Protein AF-A0A139Y9B7-F1 (afdb_monomer)

Nearest PDB structures (foldseek):
  3apq-assembly2_B  TM=4.676E-01  e=9.787E-11  Mus musculus
  7ool-assembly2_B  TM=8.962E-01  e=1.527E-04  Candidatus Photodesmus anomalopis
  1x5c-assembly1_A  TM=8.806E-01  e=1.828E-04  Homo sapiens
  7qpd-assembly1_E  TM=8.629E-01  e=1.488E-03  Homo sapiens
  6yxy-assembly1_BK  TM=4.785E-01  e=7.699E-04  Trypanosoma brucei brucei

pLDDT: mean 83.22, std 19.14, range [32.72, 98.0]

Secondary structure (DSSP, 8-state):
------------------HHHHHHHTTSS-------------PPPPHHHHHT--TT--HHHHHHHHHHHHHHT-GGGS-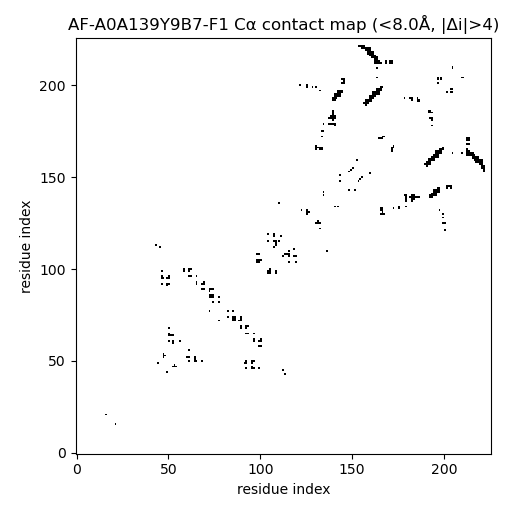TTTHHHHHHHHHHHHHHHHHHHSHHHHHHHHHHGGGHHHHHHHHHHHHHTT---TTTT-TTEEEE-TTTHIIIIIT-SSEEEEEEE-TT-HHHHHHHHHHHHHHHHHTTSSSEEEEEEETTT-THHHHTT--STT-EEEEPPP-S--

Radius of gyration: 30.66 Å; Cα contacts (8 Å, |Δi|>4): 248; chains: 1; bounding box: 70×87×67 Å

Structure (mmCIF, N/CA/C/O backbone):
data_AF-A0A139Y9B7-F1
#
_entry.id   AF-A0A139Y9B7-F1
#
loop_
_atom_site.group_PDB
_atom_site.id
_atom_site.type_symbol
_atom_site.label_atom_id
_atom_site.label_alt_id
_atom_site.label_comp_id
_atom_site.label_asym_id
_atom_site.label_entity_id
_atom_site.label_seq_id
_atom_site.pdbx_PDB_ins_code
_atom_site.Cartn_x
_atom_site.Cartn_y
_atom_site.Cartn_z
_atom_site.occupancy
_atom_site.B_iso_or_equiv
_atom_site.auth_seq_id
_atom_site.auth_comp_id
_atom_site.auth_asym_id
_atom_site.auth_atom_id
_atom_site.pdbx_PDB_model_num
ATOM 1 N N . MET A 1 1 ? -47.570 -66.904 -33.314 1.00 37.59 1 MET A N 1
ATOM 2 C CA . MET A 1 1 ? -47.360 -68.063 -32.413 1.00 37.59 1 MET A CA 1
ATOM 3 C C . MET A 1 1 ? -47.301 -67.528 -30.987 1.00 37.59 1 MET A C 1
ATOM 5 O O . MET A 1 1 ? -46.381 -66.792 -30.684 1.00 37.59 1 MET A O 1
ATOM 9 N N . MET A 1 2 ? -48.406 -67.510 -30.238 1.00 34.66 2 MET A N 1
ATOM 10 C CA . MET A 1 2 ? -48.929 -68.587 -29.370 1.00 34.66 2 MET A CA 1
ATOM 11 C C . MET A 1 2 ? -47.969 -69.049 -28.253 1.00 34.66 2 MET A C 1
ATOM 13 O O . MET A 1 2 ? -47.072 -69.844 -28.492 1.00 34.66 2 MET A O 1
ATOM 17 N N . MET A 1 3 ? -48.250 -68.512 -27.056 1.00 40.91 3 MET A N 1
ATOM 18 C CA . MET A 1 3 ? -48.243 -69.070 -25.689 1.00 40.91 3 MET A CA 1
ATOM 19 C C . MET A 1 3 ? -47.218 -70.130 -25.248 1.00 40.91 3 MET A C 1
ATOM 21 O O . MET A 1 3 ? -47.171 -71.226 -25.796 1.00 40.91 3 MET A O 1
ATOM 25 N N . LYS A 1 4 ? -46.617 -69.882 -24.069 1.00 38.78 4 LYS A N 1
ATOM 26 C CA . LYS A 1 4 ? -46.788 -70.696 -22.840 1.00 38.78 4 LYS A CA 1
ATOM 27 C C . LYS A 1 4 ? -46.152 -69.997 -21.628 1.00 38.78 4 LYS A C 1
ATOM 29 O O . LYS A 1 4 ? -45.013 -69.553 -21.701 1.00 38.78 4 LYS A O 1
ATOM 34 N N . GLY A 1 5 ? -46.899 -69.905 -20.529 1.00 41.81 5 GLY A N 1
ATOM 35 C CA . GLY A 1 5 ? -46.373 -69.565 -19.204 1.00 41.81 5 GLY A CA 1
ATOM 36 C C . GLY A 1 5 ? -46.117 -70.816 -18.365 1.00 41.81 5 GLY A C 1
ATOM 37 O O . GLY A 1 5 ? -46.634 -71.870 -18.715 1.00 41.81 5 GLY A O 1
ATOM 38 N N . THR A 1 6 ? -45.390 -70.669 -17.251 1.00 41.19 6 THR A N 1
ATOM 39 C CA . THR A 1 6 ? -45.486 -71.521 -16.047 1.00 41.19 6 THR A CA 1
ATOM 40 C C . THR A 1 6 ? -44.743 -70.898 -14.853 1.00 41.19 6 THR A C 1
ATOM 42 O O . THR A 1 6 ? -43.539 -70.684 -14.920 1.00 41.19 6 THR A O 1
ATOM 45 N N . ASN A 1 7 ? -45.503 -70.693 -13.771 1.00 36.41 7 ASN A N 1
ATOM 46 C CA . ASN A 1 7 ? -45.228 -70.968 -12.350 1.00 36.41 7 ASN A CA 1
ATOM 47 C C . ASN A 1 7 ? -44.018 -70.358 -11.606 1.00 36.41 7 ASN A C 1
ATOM 49 O O . ASN A 1 7 ? -42.874 -70.778 -11.755 1.00 36.41 7 ASN A O 1
ATOM 53 N N . LEU A 1 8 ? -44.361 -69.485 -10.646 1.00 41.06 8 LEU A N 1
ATOM 54 C CA . LEU A 1 8 ? -43.625 -69.228 -9.400 1.00 41.06 8 LEU A CA 1
ATOM 55 C C . LEU A 1 8 ? -43.482 -70.503 -8.546 1.00 41.06 8 LEU A C 1
ATOM 57 O O . LEU A 1 8 ? -44.422 -71.298 -8.478 1.00 41.06 8 LEU A O 1
ATOM 61 N N . PRO A 1 9 ? -42.443 -70.556 -7.697 1.00 45.12 9 PRO A N 1
ATOM 62 C CA . PRO A 1 9 ? -42.589 -71.065 -6.343 1.00 45.12 9 PRO A CA 1
ATOM 63 C C . PRO A 1 9 ? -42.406 -69.950 -5.303 1.00 45.12 9 PRO A C 1
ATOM 65 O O . PRO A 1 9 ? -41.427 -69.207 -5.283 1.00 45.12 9 PRO A O 1
ATOM 68 N N . ILE A 1 10 ? -43.389 -69.870 -4.413 1.00 46.06 10 ILE A N 1
ATOM 69 C CA . ILE A 1 10 ? -43.388 -69.086 -3.180 1.00 46.06 10 ILE A CA 1
ATOM 70 C C . ILE A 1 10 ? -42.463 -69.796 -2.185 1.00 46.06 10 ILE A C 1
ATOM 72 O O . ILE A 1 10 ? -42.792 -70.888 -1.726 1.00 46.06 10 ILE A O 1
ATOM 76 N N . PHE A 1 11 ? -41.347 -69.173 -1.806 1.00 39.59 11 PHE A N 1
ATOM 77 C CA . PHE A 1 11 ? -40.588 -69.569 -0.618 1.00 39.59 11 PHE A CA 1
ATOM 78 C C . PHE A 1 11 ? -40.878 -68.585 0.516 1.00 39.59 11 PHE A C 1
ATOM 80 O O . PHE A 1 11 ? -40.355 -67.474 0.572 1.00 39.59 11 PHE A O 1
ATOM 87 N N . ARG A 1 12 ? -41.747 -69.015 1.436 1.00 48.22 12 ARG A N 1
ATOM 88 C CA . ARG A 1 12 ? -41.866 -68.447 2.780 1.00 48.22 12 ARG A CA 1
ATOM 89 C C . ARG A 1 12 ? -40.615 -68.837 3.565 1.00 48.22 12 ARG A C 1
ATOM 91 O O . ARG A 1 12 ? -40.502 -69.973 4.011 1.00 48.22 12 ARG A O 1
ATOM 98 N N . GLY A 1 13 ? -39.699 -67.894 3.744 1.00 42.69 13 GLY A N 1
ATOM 99 C CA . GLY A 1 13 ? -38.595 -68.001 4.690 1.00 42.69 13 GLY A CA 1
ATOM 100 C C . GLY A 1 13 ? -38.597 -66.775 5.589 1.00 42.69 13 GLY A C 1
ATOM 101 O O . GLY A 1 13 ? -38.307 -65.677 5.126 1.00 42.69 13 GLY A O 1
ATOM 102 N N . HIS A 1 14 ? -38.947 -66.953 6.863 1.00 57.06 14 HIS A N 1
ATOM 103 C CA . HIS A 1 14 ? -38.675 -65.958 7.897 1.00 57.06 14 HIS A CA 1
ATOM 104 C C . HIS A 1 14 ? -37.154 -65.829 8.036 1.00 57.06 14 HIS A C 1
ATOM 106 O O . HIS A 1 14 ? -36.519 -66.610 8.741 1.00 57.06 14 HIS A O 1
ATOM 112 N N . PHE A 1 15 ? -36.563 -64.864 7.334 1.00 46.31 15 PHE A N 1
ATOM 113 C CA . PHE A 1 15 ? -35.184 -64.457 7.566 1.00 46.31 15 PHE A CA 1
ATOM 114 C C . PHE A 1 15 ? -35.155 -63.587 8.822 1.00 46.31 15 PHE A C 1
ATOM 116 O O . PHE A 1 15 ? -35.415 -62.386 8.785 1.00 46.31 15 PHE A O 1
ATOM 123 N N . LEU A 1 16 ? -34.856 -64.225 9.952 1.00 54.53 16 LEU A N 1
ATOM 124 C CA . LEU A 1 16 ? -34.301 -63.552 11.119 1.00 54.53 16 LEU A CA 1
ATOM 125 C C . LEU A 1 16 ? -32.9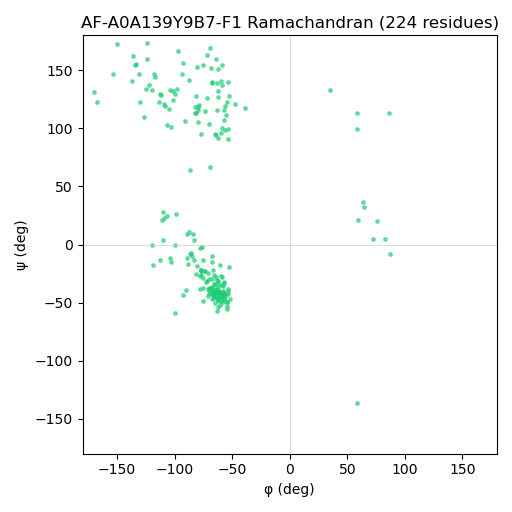91 -62.900 10.673 1.00 54.53 16 LEU A C 1
ATOM 127 O O . LEU A 1 16 ? -31.979 -63.579 10.503 1.00 54.53 16 LEU A O 1
ATOM 131 N N . VAL A 1 17 ? -33.038 -61.593 10.416 1.00 55.09 17 VAL A N 1
ATOM 132 C CA . VAL A 1 17 ? -31.849 -60.798 10.117 1.00 55.09 17 VAL A CA 1
ATOM 133 C C . VAL A 1 17 ? -30.964 -60.851 11.365 1.00 55.09 17 VAL A C 1
ATOM 135 O O . VAL A 1 17 ? -31.396 -60.420 12.437 1.00 55.09 17 VAL A O 1
ATOM 138 N N . PRO A 1 18 ? -29.764 -61.436 11.282 1.00 52.88 18 PRO A N 1
ATOM 139 C CA . PRO A 1 18 ? -28.949 -61.665 12.459 1.00 52.88 18 PRO A CA 1
ATOM 140 C C . PRO A 1 18 ? -28.465 -60.323 13.032 1.00 52.88 18 PRO A C 1
ATOM 142 O O . PRO A 1 18 ? -28.103 -59.411 12.292 1.00 52.88 18 PRO A O 1
ATOM 145 N N . LEU A 1 19 ? -28.472 -60.204 14.365 1.00 53.53 19 LEU A N 1
ATOM 146 C CA . LEU A 1 19 ? -28.277 -58.962 15.140 1.00 53.53 19 LEU A CA 1
ATOM 147 C C . LEU A 1 19 ? -27.004 -58.158 14.801 1.00 53.53 19 LEU A C 1
ATOM 149 O O . LEU A 1 19 ? -26.960 -56.962 15.066 1.00 53.53 19 LEU A O 1
ATOM 153 N N . TRP A 1 20 ? -26.000 -58.763 14.165 1.00 50.31 20 TRP A N 1
ATOM 154 C CA . TRP A 1 20 ? -24.803 -58.064 13.682 1.00 50.31 20 TRP A CA 1
ATOM 155 C C . TRP A 1 20 ? -25.055 -57.190 12.439 1.00 50.31 20 TRP A C 1
ATOM 157 O O . TRP A 1 20 ? -24.336 -56.218 12.229 1.00 50.31 20 TRP A O 1
ATOM 167 N N . VAL A 1 21 ? -26.103 -57.462 11.651 1.00 52.28 21 VAL A N 1
ATOM 168 C CA . VAL A 1 21 ? -26.483 -56.655 10.472 1.00 52.28 21 VAL A CA 1
ATOM 169 C C . VAL A 1 21 ? -27.197 -55.356 10.883 1.00 52.28 21 VAL A C 1
ATOM 171 O O . VAL A 1 21 ? -27.088 -54.347 10.190 1.00 52.28 21 VAL A O 1
ATOM 174 N N . VAL A 1 22 ? -27.855 -55.325 12.051 1.00 51.97 22 VAL A N 1
ATOM 175 C CA . VAL A 1 22 ? -28.500 -54.111 12.598 1.00 51.97 22 VAL A CA 1
ATOM 176 C C . VAL A 1 22 ? -27.462 -53.089 13.090 1.00 51.97 22 VAL A C 1
ATOM 178 O O . VAL A 1 22 ? -27.670 -51.885 12.955 1.00 51.97 22 VAL A O 1
ATOM 181 N N . VAL A 1 23 ? -26.304 -53.553 13.574 1.00 52.12 23 VAL A N 1
ATOM 182 C CA . VAL A 1 23 ? -25.231 -52.692 14.111 1.00 52.12 23 VAL A CA 1
ATOM 183 C C . VAL A 1 23 ? -24.517 -51.884 13.014 1.00 52.12 23 VAL A C 1
ATOM 185 O O . VAL A 1 23 ? -24.008 -50.795 13.276 1.00 52.12 23 VAL A O 1
ATOM 188 N N . VAL A 1 24 ? -24.539 -52.350 11.761 1.00 49.88 24 VAL A N 1
ATOM 189 C CA . VAL A 1 24 ? -23.948 -51.619 10.623 1.00 49.88 24 VAL A CA 1
ATOM 190 C C . VAL A 1 24 ? -24.855 -50.471 10.149 1.00 49.88 24 VAL A C 1
ATOM 192 O O . VAL A 1 24 ? -24.365 -49.447 9.680 1.00 49.88 24 VAL A O 1
ATOM 195 N N . ILE A 1 25 ? -26.174 -50.574 10.346 1.00 49.84 25 ILE A N 1
ATOM 196 C CA . ILE A 1 25 ? -27.142 -49.548 9.914 1.00 49.84 25 ILE A CA 1
ATOM 197 C C . ILE A 1 25 ? -27.226 -48.385 10.919 1.00 49.84 25 ILE A C 1
ATOM 199 O O . ILE A 1 25 ? -27.473 -47.246 10.526 1.00 49.84 25 ILE A O 1
ATOM 203 N N . THR A 1 26 ? -26.911 -48.608 12.198 1.00 49.59 26 THR A N 1
ATOM 204 C CA . THR A 1 26 ? -26.827 -47.522 13.194 1.00 49.59 26 THR A CA 1
ATOM 205 C C . THR A 1 26 ? -25.564 -46.664 13.069 1.00 49.59 26 THR A C 1
ATOM 207 O O . THR A 1 26 ? -25.526 -45.567 13.617 1.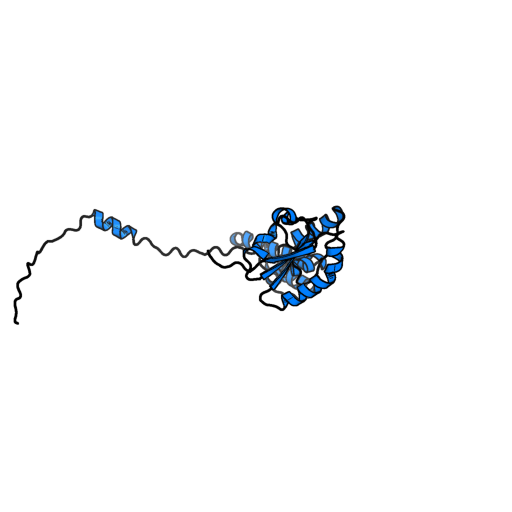00 49.59 26 THR A O 1
ATOM 210 N N . SER A 1 27 ? -24.554 -47.103 12.308 1.00 54.00 27 SER A N 1
ATOM 211 C CA . SER A 1 27 ? -23.373 -46.281 11.993 1.00 54.00 27 SER A CA 1
ATOM 212 C C . SER A 1 27 ? -23.577 -45.357 10.782 1.00 54.00 27 SER A C 1
ATOM 214 O O . SER A 1 27 ? -22.748 -44.484 10.543 1.00 54.00 27 SER A O 1
ATOM 216 N N . LEU A 1 28 ? -24.675 -45.516 10.035 1.00 54.12 28 LEU A N 1
ATOM 217 C CA . LEU A 1 28 ? -25.052 -44.660 8.898 1.00 54.12 28 LEU A CA 1
ATOM 218 C C . LEU A 1 28 ? -26.108 -43.599 9.263 1.00 54.12 28 LEU A C 1
ATOM 220 O O . LEU A 1 28 ? -26.454 -42.765 8.433 1.00 54.12 28 LEU A O 1
ATOM 224 N N . LEU A 1 29 ? -26.564 -43.573 10.521 1.00 54.72 29 LEU A N 1
ATOM 225 C CA . LEU A 1 29 ? -27.378 -42.498 11.106 1.00 54.72 29 LEU A CA 1
ATOM 226 C C . LEU A 1 29 ? -26.608 -41.664 12.151 1.00 54.72 29 LEU A C 1
ATOM 228 O O . LEU A 1 29 ? -27.211 -41.002 12.988 1.00 54.72 29 LEU A O 1
ATOM 232 N N . CYS A 1 30 ? -25.273 -41.656 12.082 1.00 47.03 30 CYS A N 1
ATOM 233 C CA . CYS A 1 30 ? -24.417 -40.720 12.823 1.00 47.03 30 CYS A CA 1
ATOM 234 C C . CYS A 1 30 ? -23.747 -39.695 11.888 1.00 47.03 30 CYS A C 1
ATOM 236 O O . CYS A 1 30 ? -22.685 -39.158 12.176 1.00 47.03 30 CYS A O 1
ATOM 238 N N . CYS A 1 31 ? -24.380 -39.377 10.756 1.00 44.97 31 CYS A N 1
ATOM 239 C CA . CYS A 1 31 ? -24.188 -38.074 10.127 1.00 44.97 31 CYS A CA 1
ATOM 240 C C . CYS A 1 31 ? -25.188 -37.099 10.755 1.00 44.97 31 CYS A C 1
ATOM 242 O O . CYS A 1 31 ? -26.081 -36.579 10.088 1.00 44.97 31 CYS A O 1
ATOM 244 N N . THR A 1 32 ? -25.052 -36.839 12.059 1.00 52.72 32 THR A N 1
ATOM 245 C CA . THR A 1 32 ? -25.469 -35.532 12.562 1.00 52.72 32 THR A CA 1
ATOM 246 C C . THR A 1 32 ? -24.674 -34.523 11.756 1.00 52.72 32 THR A C 1
ATOM 248 O O . THR A 1 32 ? -23.444 -34.534 11.805 1.00 52.72 32 THR A O 1
ATOM 251 N N . ALA A 1 33 ? -25.377 -33.718 10.964 1.00 55.03 33 ALA A N 1
ATOM 252 C CA . ALA A 1 33 ? -24.823 -32.584 10.257 1.00 55.03 33 ALA A CA 1
ATOM 253 C C . ALA A 1 33 ? -24.092 -31.685 11.265 1.00 55.03 33 ALA A C 1
ATOM 255 O O . ALA A 1 33 ? -24.680 -30.797 11.883 1.00 55.03 33 ALA A O 1
ATOM 256 N N . HIS A 1 34 ? -22.796 -31.933 11.446 1.00 42.97 34 HIS A N 1
ATOM 257 C CA . HIS A 1 34 ? -21.872 -30.941 11.947 1.00 42.97 34 HIS A CA 1
ATOM 258 C C . HIS A 1 34 ? -21.854 -29.867 10.874 1.00 42.97 34 HIS A C 1
ATOM 260 O O . HIS A 1 34 ? -21.177 -29.985 9.858 1.00 42.97 34 HIS A O 1
ATOM 266 N N . LYS A 1 35 ? -22.677 -28.842 11.087 1.00 38.69 35 LYS A N 1
ATOM 267 C CA . LYS A 1 35 ? -22.534 -27.555 10.430 1.00 38.69 35 LYS A CA 1
ATOM 268 C C . LYS A 1 35 ? -21.093 -27.137 10.719 1.00 38.69 35 LYS A C 1
ATOM 270 O O . LYS A 1 35 ? -20.798 -26.731 11.847 1.00 38.69 35 LYS A O 1
ATOM 275 N N . SER A 1 36 ? -20.183 -27.337 9.766 1.00 39.44 36 SER A N 1
ATOM 276 C CA . SER A 1 36 ? -18.887 -26.686 9.821 1.00 39.44 36 SER A CA 1
ATOM 277 C C . SER A 1 36 ? -19.226 -25.208 9.919 1.00 39.44 36 SER A C 1
ATOM 279 O O . SER A 1 36 ? -19.847 -24.620 9.036 1.00 39.44 36 SER A O 1
ATOM 281 N N . LYS A 1 37 ? -18.935 -24.606 11.073 1.00 43.00 37 LYS A N 1
ATOM 282 C CA . LYS A 1 37 ? -18.615 -23.189 11.076 1.00 43.00 37 LYS A CA 1
ATOM 283 C C . LYS A 1 37 ? -17.370 -23.132 10.217 1.00 43.00 37 LYS A C 1
ATOM 285 O O . LYS A 1 37 ? -16.280 -23.404 10.715 1.00 43.00 37 LYS A O 1
ATOM 290 N N . ASP A 1 38 ? -17.574 -22.920 8.925 1.00 50.06 38 ASP A N 1
ATOM 291 C CA . ASP A 1 38 ? -16.499 -22.592 8.015 1.00 50.06 38 ASP A CA 1
ATOM 292 C C . ASP A 1 38 ? -15.725 -21.486 8.716 1.00 50.06 38 ASP A C 1
ATOM 294 O O . ASP A 1 38 ? -16.315 -20.508 9.194 1.00 50.06 38 ASP A O 1
ATOM 298 N N . GLY A 1 39 ? -14.442 -21.753 8.948 1.00 41.44 39 GLY A N 1
ATOM 299 C CA . GLY A 1 39 ? -13.552 -20.826 9.608 1.00 41.44 39 GLY A CA 1
ATOM 300 C C . GLY A 1 39 ? -13.585 -19.534 8.818 1.00 41.44 39 GLY A C 1
ATOM 301 O O . GLY A 1 39 ? -12.925 -19.422 7.791 1.00 41.44 39 GLY A O 1
ATOM 302 N N . ALA A 1 40 ? -14.384 -18.578 9.288 1.00 45.00 40 ALA A N 1
ATOM 303 C CA . ALA A 1 40 ? -14.200 -17.189 8.956 1.00 45.00 40 ALA A CA 1
ATOM 304 C C . ALA A 1 40 ? -12.798 -16.867 9.462 1.00 45.00 40 ALA A C 1
ATOM 306 O O . ALA A 1 40 ? -12.580 -16.694 10.661 1.00 45.00 40 ALA A O 1
ATOM 307 N N . GLU A 1 41 ? -11.839 -16.937 8.545 1.00 42.81 41 GLU A N 1
ATOM 308 C CA . GLU A 1 41 ? -10.528 -16.332 8.673 1.00 42.81 41 GLU A CA 1
ATOM 309 C C . GLU A 1 41 ? -10.742 -14.974 9.358 1.00 42.81 41 GLU A C 1
ATOM 311 O O . GLU A 1 41 ? -11.508 -14.153 8.846 1.00 42.81 41 GLU A O 1
ATOM 316 N N . ASP A 1 42 ? -10.178 -14.779 10.561 1.00 52.97 42 ASP A N 1
ATOM 317 C CA . ASP A 1 42 ? -10.252 -13.524 11.334 1.00 52.97 42 ASP A CA 1
ATOM 318 C C . ASP A 1 42 ? -9.417 -12.478 10.590 1.00 52.97 42 ASP A C 1
ATOM 320 O O . ASP A 1 42 ? -8.326 -12.091 11.009 1.00 52.97 42 ASP A O 1
ATOM 324 N N . LYS A 1 43 ? -9.884 -12.093 9.399 1.00 60.47 43 LYS A N 1
ATOM 325 C CA . LYS A 1 43 ? -9.290 -11.036 8.608 1.00 60.47 43 LYS A CA 1
ATOM 326 C C . LYS A 1 43 ? -9.426 -9.768 9.444 1.00 60.47 43 LYS A C 1
ATOM 328 O O . LYS A 1 43 ? -10.542 -9.463 9.874 1.00 60.47 43 LYS A O 1
ATOM 333 N N . PRO A 1 44 ? -8.327 -9.032 9.680 1.00 72.31 44 PRO A N 1
ATOM 334 C CA . PRO A 1 44 ? -8.383 -7.815 10.470 1.00 72.31 44 PRO A CA 1
ATOM 335 C C . PRO A 1 44 ? -9.466 -6.883 9.918 1.00 72.31 44 PRO A C 1
ATOM 337 O O . PRO A 1 44 ? -9.524 -6.636 8.710 1.00 72.31 44 PRO A O 1
ATOM 340 N N . GLU A 1 45 ? -10.360 -6.427 10.795 1.00 83.88 45 GLU A N 1
ATOM 341 C CA . GLU A 1 45 ? -11.418 -5.486 10.429 1.00 83.88 45 GLU A CA 1
ATOM 342 C C . GLU A 1 45 ? -10.798 -4.164 9.959 1.00 83.88 45 GLU A C 1
ATOM 344 O O . GLU A 1 45 ? -9.848 -3.661 10.561 1.00 83.88 45 GLU A O 1
ATOM 349 N N . ASP A 1 46 ? -11.360 -3.581 8.895 1.00 94.31 46 ASP A N 1
ATOM 350 C CA . ASP A 1 46 ? -10.900 -2.292 8.377 1.00 94.31 46 ASP A CA 1
ATOM 351 C C . ASP A 1 46 ? -11.000 -1.199 9.464 1.00 94.31 46 ASP A C 1
ATOM 353 O O . ASP A 1 46 ? -11.984 -1.113 10.207 1.00 94.31 46 ASP A O 1
ATOM 357 N N . TYR A 1 47 ? -9.980 -0.346 9.586 1.00 97.06 47 TYR A N 1
ATOM 358 C CA . TYR A 1 47 ? -9.905 0.652 10.657 1.00 97.06 47 TYR A CA 1
ATOM 359 C C . TYR A 1 47 ? -10.969 1.749 10.531 1.00 97.06 47 TYR A C 1
ATOM 361 O O . TYR A 1 47 ? -11.431 2.276 11.546 1.00 97.06 47 TYR A O 1
ATOM 369 N N . TYR A 1 48 ? -11.406 2.086 9.314 1.00 97.38 48 TYR A N 1
ATOM 370 C CA . TYR A 1 48 ? -12.503 3.035 9.126 1.00 97.38 48 TYR A CA 1
ATOM 371 C C . TYR A 1 48 ? -13.828 2.421 9.577 1.00 97.38 48 TYR A C 1
ATOM 373 O O . TYR A 1 48 ? -14.609 3.090 10.256 1.00 97.38 48 TYR A O 1
ATOM 381 N N . ALA A 1 49 ? -14.041 1.135 9.281 1.00 96.06 49 ALA A N 1
ATOM 382 C CA . ALA A 1 49 ? -15.181 0.377 9.793 1.00 96.06 49 ALA A CA 1
ATOM 383 C C . ALA A 1 49 ? -15.141 0.253 11.327 1.00 96.06 49 ALA A C 1
ATOM 385 O O . ALA A 1 49 ? -16.156 0.483 11.982 1.00 96.06 49 ALA A O 1
ATOM 386 N N . THR A 1 50 ? -13.960 0.005 11.902 1.00 95.69 50 THR A N 1
ATOM 387 C CA . THR A 1 50 ? -13.738 -0.074 13.358 1.00 95.69 50 THR A CA 1
ATOM 388 C C . THR A 1 50 ? -14.144 1.220 14.069 1.00 95.69 50 THR A C 1
ATOM 390 O O . THR A 1 50 ? -14.763 1.184 15.132 1.00 95.69 50 THR A O 1
ATOM 393 N N . LEU A 1 51 ? -13.830 2.379 13.479 1.00 96.81 51 LEU A N 1
ATOM 394 C CA . LEU A 1 51 ? -14.233 3.687 14.007 1.00 96.81 51 LEU A CA 1
ATOM 395 C C . LEU A 1 51 ? -15.640 4.126 13.565 1.00 96.81 51 LEU A C 1
ATOM 397 O O . LEU A 1 51 ? -16.135 5.144 14.050 1.00 96.81 51 LEU A O 1
ATOM 401 N N . GLY A 1 52 ? -16.291 3.393 12.659 1.00 96.25 52 GLY A N 1
ATOM 402 C CA . GLY A 1 52 ? -17.607 3.736 12.118 1.00 96.25 52 GLY A CA 1
ATOM 403 C C . GLY A 1 52 ? -17.621 5.042 11.316 1.00 96.25 52 GLY A C 1
ATOM 404 O O . GLY A 1 52 ? -18.580 5.809 11.401 1.00 96.25 52 GLY A O 1
ATOM 405 N N . ILE A 1 53 ? -16.551 5.329 10.572 1.00 97.56 53 ILE A N 1
ATOM 406 C CA . ILE A 1 53 ? -16.388 6.559 9.783 1.00 97.56 53 ILE A CA 1
ATOM 407 C C . ILE A 1 53 ? -16.123 6.247 8.308 1.00 97.56 53 ILE A C 1
ATOM 409 O O . ILE A 1 53 ? -15.671 5.165 7.950 1.00 97.56 53 ILE A O 1
ATOM 413 N N . ALA A 1 54 ? -16.374 7.221 7.432 1.00 96.62 54 ALA A N 1
ATOM 414 C CA . ALA A 1 54 ? -16.048 7.091 6.016 1.00 96.62 54 ALA A CA 1
ATOM 415 C C . ALA A 1 54 ? -14.539 7.252 5.753 1.00 96.62 54 ALA A C 1
ATOM 417 O O . ALA A 1 54 ? -13.846 7.979 6.465 1.00 96.62 54 ALA A O 1
ATOM 418 N N . ARG A 1 55 ? -14.035 6.668 4.657 1.00 94.44 55 ARG A N 1
ATOM 419 C CA . ARG A 1 55 ? -12.620 6.794 4.242 1.00 94.44 55 ARG A CA 1
ATOM 420 C C . ARG A 1 55 ? -12.165 8.238 4.004 1.00 94.44 55 ARG A C 1
ATOM 422 O O . ARG A 1 55 ? -10.997 8.555 4.200 1.00 94.44 55 ARG A O 1
ATOM 429 N N . TYR A 1 56 ? -13.087 9.122 3.625 1.00 94.44 56 TYR A N 1
ATOM 430 C CA . TYR A 1 56 ? -12.845 10.556 3.420 1.00 94.44 56 TYR A CA 1
ATOM 431 C C . TYR A 1 56 ? -13.045 11.406 4.690 1.00 94.44 56 TYR A C 1
ATOM 433 O O . TYR A 1 56 ? -13.034 12.633 4.615 1.00 94.44 56 TYR A O 1
ATOM 441 N N . ALA A 1 57 ? -13.228 10.782 5.860 1.00 96.38 57 ALA A N 1
ATOM 442 C CA . ALA A 1 57 ? -13.398 11.483 7.130 1.00 96.38 57 ALA A CA 1
ATOM 443 C C . ALA A 1 57 ? -12.188 12.371 7.462 1.00 96.38 57 ALA A C 1
ATOM 445 O O . ALA A 1 57 ? -11.028 11.988 7.248 1.00 96.38 57 ALA A O 1
ATOM 446 N N . SER A 1 58 ? -12.451 13.552 8.018 1.00 96.62 58 SER A N 1
ATOM 447 C CA . SER A 1 58 ? -11.399 14.477 8.437 1.00 96.62 58 SER A CA 1
ATOM 448 C C . SER A 1 58 ? -10.666 13.962 9.682 1.00 96.62 58 SER A C 1
ATOM 450 O O . SER A 1 58 ? -11.178 13.125 10.426 1.00 96.62 58 SER A O 1
ATOM 452 N N . SER A 1 59 ? -9.479 14.497 9.980 1.00 95.44 59 SER A N 1
ATOM 453 C CA . SER A 1 59 ? -8.777 14.170 11.234 1.00 95.44 59 SER A CA 1
ATOM 454 C C . SER A 1 59 ? -9.598 14.540 12.480 1.00 95.44 59 SER A C 1
ATOM 456 O O . SER A 1 59 ? -9.458 13.908 13.528 1.00 95.44 59 SER A O 1
ATOM 458 N N . ALA A 1 60 ? -10.478 15.544 12.372 1.00 96.56 60 ALA A N 1
ATOM 459 C CA . ALA A 1 60 ? -11.403 15.911 13.440 1.00 96.56 60 ALA A CA 1
ATOM 460 C C . ALA A 1 60 ? -12.472 14.828 13.660 1.00 96.56 60 ALA A C 1
ATOM 462 O O . ALA A 1 60 ? -12.752 14.482 14.809 1.00 96.56 60 ALA A O 1
ATOM 463 N N . ASP A 1 61 ? -13.006 14.248 12.583 1.00 97.69 61 ASP A N 1
ATOM 464 C CA . ASP A 1 61 ? -13.979 13.151 12.645 1.00 97.69 61 ASP A CA 1
ATOM 465 C C . ASP A 1 61 ? -13.358 11.885 13.237 1.00 97.69 61 ASP A C 1
ATOM 467 O O . ASP A 1 61 ? -13.945 11.288 14.137 1.00 97.69 61 ASP A O 1
ATOM 471 N N . VAL A 1 62 ? -12.135 11.534 12.817 1.00 97.94 62 VAL A N 1
ATOM 472 C CA . VAL A 1 62 ? -11.359 10.411 13.381 1.00 97.94 62 VAL A CA 1
ATOM 473 C C . VAL A 1 62 ? -11.218 10.569 14.898 1.00 97.94 62 VAL A C 1
ATOM 475 O O . VAL A 1 62 ? -11.534 9.662 15.667 1.00 97.94 62 VAL A O 1
ATOM 478 N N . LYS A 1 63 ? -10.810 11.759 15.355 1.00 97.56 63 LYS A N 1
ATOM 479 C CA . LYS A 1 63 ? -10.648 12.060 16.784 1.00 97.56 63 LYS A CA 1
ATOM 480 C C . LYS A 1 63 ? -11.974 12.048 17.543 1.00 97.56 63 LYS A C 1
ATOM 482 O O . LYS A 1 63 ? -12.020 11.606 18.691 1.00 97.56 63 LYS A O 1
ATOM 487 N N . LYS A 1 64 ? -13.049 12.551 16.934 1.00 98.00 64 LYS A N 1
ATOM 488 C CA . LYS A 1 64 ? -14.394 12.559 17.521 1.00 98.00 64 LYS A CA 1
ATOM 489 C C . LYS A 1 64 ? -14.930 11.136 17.688 1.00 98.00 64 LYS A C 1
ATOM 491 O O . LYS A 1 64 ? -15.433 10.816 18.763 1.00 98.00 64 LYS A O 1
ATOM 496 N N . ALA A 1 65 ? -14.790 10.301 16.662 1.00 98.00 65 ALA A N 1
ATOM 497 C CA . ALA A 1 65 ? -15.207 8.903 16.679 1.00 98.00 65 ALA A CA 1
ATOM 498 C C . ALA A 1 65 ? -14.448 8.106 17.743 1.00 98.00 65 ALA A C 1
ATOM 500 O O . ALA A 1 65 ? -15.079 7.473 18.586 1.00 98.00 65 ALA A O 1
ATOM 501 N N . TYR A 1 66 ? -13.117 8.240 17.782 1.00 97.94 66 TYR A N 1
ATOM 502 C CA . TYR A 1 66 ? -12.284 7.630 18.819 1.00 97.94 66 TYR A CA 1
ATOM 503 C C . TYR A 1 66 ? -12.757 8.016 20.224 1.00 97.94 66 TYR A C 1
ATOM 505 O O . TYR A 1 66 ? -13.080 7.147 21.022 1.00 97.94 66 TYR A O 1
ATOM 513 N N . ARG A 1 67 ? -12.912 9.317 20.512 1.00 97.12 67 ARG A N 1
ATOM 514 C CA . ARG A 1 67 ? -13.373 9.788 21.833 1.00 97.12 67 ARG A CA 1
ATOM 515 C C . ARG A 1 67 ? -14.706 9.171 22.252 1.00 97.12 67 ARG A C 1
ATOM 517 O O . ARG A 1 67 ? -14.850 8.779 23.405 1.00 97.12 67 ARG A O 1
ATOM 524 N N . LYS A 1 68 ? -15.671 9.095 21.331 1.00 97.00 68 LYS A N 1
ATOM 525 C CA . LYS A 1 68 ? -16.978 8.480 21.588 1.00 97.00 68 LYS A CA 1
ATOM 526 C C . LYS A 1 68 ? -16.821 6.991 21.917 1.00 97.00 68 LYS A C 1
ATOM 528 O O . LYS A 1 68 ? -17.264 6.546 22.972 1.00 97.00 68 LYS A O 1
ATOM 533 N N . LEU A 1 69 ? -16.140 6.248 21.048 1.00 95.94 69 LEU A N 1
ATOM 534 C CA . LEU A 1 69 ? -16.000 4.798 21.165 1.00 95.94 69 LEU A CA 1
ATOM 535 C C . LEU A 1 69 ? -15.142 4.378 22.363 1.00 95.94 69 LEU A C 1
ATOM 537 O O . LEU A 1 69 ? -15.480 3.402 23.027 1.00 95.94 69 LEU A O 1
ATOM 541 N N . SER A 1 70 ? -14.081 5.118 22.686 1.00 94.56 70 SER A N 1
ATOM 542 C CA . SER A 1 70 ? -13.251 4.868 23.869 1.00 94.56 70 SER A CA 1
ATOM 543 C C . SER A 1 70 ? -14.035 5.030 25.166 1.00 94.56 70 SER A C 1
ATOM 545 O O . SER A 1 70 ? -13.834 4.253 26.091 1.00 94.56 70 SER A O 1
ATOM 547 N N . LEU A 1 71 ? -14.943 6.010 25.242 1.00 93.38 71 LEU A N 1
ATOM 548 C CA . LEU A 1 71 ? -15.807 6.187 26.411 1.00 93.38 71 LEU A CA 1
ATOM 549 C C . LEU A 1 71 ? -16.863 5.085 26.508 1.00 93.38 71 LEU A C 1
ATOM 551 O O . LEU A 1 71 ? -17.184 4.652 27.612 1.00 93.38 71 LEU A O 1
ATOM 555 N N . GLU A 1 72 ? -17.430 4.652 25.386 1.00 91.00 72 GLU A N 1
ATOM 556 C CA . GLU A 1 72 ? -18.442 3.590 25.343 1.00 91.00 72 GLU A CA 1
ATOM 557 C C . GLU A 1 72 ? -17.856 2.214 25.678 1.00 91.00 72 GLU A C 1
ATOM 559 O O . GLU A 1 72 ? -18.503 1.435 26.368 1.00 91.00 72 GLU A O 1
ATOM 564 N N . ASN A 1 73 ? -16.629 1.935 25.234 1.00 91.44 73 ASN A N 1
ATOM 565 C CA . ASN A 1 73 ? -16.000 0.614 25.327 1.00 91.44 73 ASN A CA 1
ATOM 566 C C . ASN A 1 73 ? -14.830 0.578 26.326 1.00 91.44 73 ASN A C 1
ATOM 568 O O . ASN A 1 73 ? -13.959 -0.280 26.210 1.00 91.44 73 ASN A O 1
ATOM 572 N N . HIS A 1 74 ? -14.773 1.514 27.279 1.00 89.94 74 HIS A N 1
ATOM 573 C CA . HIS A 1 74 ? -13.725 1.522 28.301 1.00 89.94 74 HIS A CA 1
ATOM 574 C C . HIS A 1 74 ? -13.806 0.241 29.155 1.00 89.94 74 HIS A C 1
ATOM 576 O O . HIS A 1 74 ? -14.903 -0.073 29.627 1.00 89.94 74 HIS A O 1
ATOM 582 N N . PRO A 1 75 ? -12.691 -0.478 29.402 1.00 88.62 75 PRO A N 1
ATOM 583 C CA . PRO A 1 75 ? -12.709 -1.748 30.135 1.00 88.62 75 PRO A CA 1
ATOM 584 C C . PRO A 1 75 ? -13.319 -1.628 31.541 1.00 88.62 75 PRO A C 1
ATOM 586 O O . PRO A 1 75 ? -14.030 -2.530 31.962 1.00 88.62 75 PRO A O 1
ATOM 589 N N . ASP A 1 76 ? -13.151 -0.485 32.216 1.00 89.44 76 ASP A N 1
ATOM 590 C CA . ASP A 1 76 ? -13.746 -0.217 33.541 1.00 89.44 76 ASP A CA 1
ATOM 591 C C . ASP A 1 76 ? -15.283 -0.263 33.578 1.00 89.44 76 ASP A C 1
ATO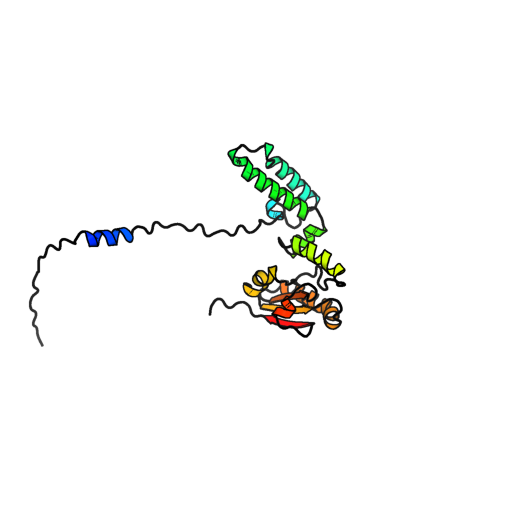M 593 O O . ASP A 1 76 ? -15.871 -0.342 34.654 1.00 89.44 76 ASP A O 1
ATOM 597 N N . LYS A 1 77 ? -15.957 -0.167 32.425 1.00 87.88 77 LYS A N 1
ATOM 598 C CA . LYS A 1 77 ? -17.423 -0.242 32.343 1.00 87.88 77 LYS A CA 1
ATOM 599 C C . LYS A 1 77 ? -17.941 -1.668 32.170 1.00 87.88 77 LYS A C 1
ATOM 601 O O . LYS A 1 77 ? -19.148 -1.874 32.267 1.00 87.88 77 LYS A O 1
ATOM 606 N N . ALA A 1 78 ? -17.061 -2.623 31.877 1.00 86.75 78 ALA A N 1
ATOM 607 C CA . ALA A 1 78 ? -17.439 -3.997 31.591 1.00 86.75 78 ALA A CA 1
ATOM 608 C C . ALA A 1 78 ? -17.537 -4.829 32.876 1.00 86.75 78 ALA A C 1
ATOM 610 O O . ALA A 1 78 ? -16.719 -4.700 33.787 1.00 86.75 78 ALA A O 1
ATOM 611 N N . GLY A 1 79 ? -18.533 -5.716 32.932 1.00 87.62 79 GLY A N 1
ATOM 612 C CA . GLY A 1 79 ? -18.607 -6.743 33.969 1.00 87.62 79 GLY A CA 1
ATOM 613 C C . GLY A 1 79 ? -17.512 -7.813 33.802 1.00 87.62 79 GLY A C 1
ATOM 614 O O . GLY A 1 79 ? -16.878 -7.880 32.745 1.00 87.62 79 GLY A O 1
ATOM 615 N N . PRO A 1 80 ? -17.305 -8.691 34.802 1.00 83.62 80 PRO A N 1
ATOM 616 C CA . PRO A 1 80 ? -16.263 -9.726 34.774 1.00 83.62 80 PRO A CA 1
ATOM 617 C C . PRO A 1 80 ? -16.309 -10.615 33.524 1.00 83.62 80 PRO A C 1
ATOM 619 O O . PRO A 1 80 ? -15.268 -10.930 32.951 1.00 83.62 80 PRO A O 1
ATOM 622 N N . ASP A 1 81 ? -17.516 -10.950 33.066 1.00 86.69 81 ASP A N 1
ATOM 623 C CA . ASP A 1 81 ? -17.738 -11.839 31.921 1.00 86.69 81 ASP A CA 1
ATOM 624 C C . ASP A 1 81 ? -17.497 -11.147 30.565 1.00 86.69 81 ASP A C 1
ATOM 626 O O . ASP A 1 81 ? -17.214 -11.801 29.562 1.00 86.69 81 ASP A O 1
ATOM 630 N N . GLU A 1 82 ? -17.561 -9.812 30.522 1.00 88.69 82 GLU A N 1
ATOM 631 C CA . GLU A 1 82 ? -17.401 -9.005 29.303 1.00 88.69 82 GLU A CA 1
ATOM 632 C C . GLU A 1 82 ? -16.029 -8.325 29.209 1.00 88.69 82 GLU A C 1
ATOM 634 O O . GLU A 1 82 ? -15.658 -7.820 28.145 1.00 88.69 82 GLU A O 1
ATOM 639 N N . ALA A 1 83 ? -15.249 -8.332 30.294 1.00 86.31 83 ALA A N 1
ATOM 640 C CA . ALA A 1 83 ? -13.991 -7.600 30.418 1.00 86.31 83 ALA A CA 1
ATOM 641 C C . ALA A 1 83 ? -13.002 -7.908 29.283 1.00 86.31 83 ALA A C 1
ATOM 643 O O . ALA A 1 83 ? -12.405 -6.997 28.708 1.00 86.31 83 ALA A O 1
ATOM 644 N N . PHE A 1 84 ? -12.869 -9.181 28.901 1.00 87.81 84 PHE A N 1
ATOM 645 C CA . PHE A 1 84 ? -11.984 -9.585 27.806 1.00 87.81 84 PHE A CA 1
ATOM 646 C C . PHE A 1 84 ? -12.452 -9.046 26.445 1.00 87.81 84 PHE A C 1
ATOM 648 O O . PHE A 1 84 ? -11.651 -8.522 25.667 1.00 87.81 84 PHE A O 1
ATOM 655 N N . ALA A 1 85 ? -13.752 -9.141 26.156 1.00 89.06 85 ALA A N 1
ATOM 656 C CA . ALA A 1 85 ? -14.322 -8.656 24.902 1.00 89.06 85 ALA A CA 1
ATOM 657 C C . ALA A 1 85 ? -14.230 -7.125 24.800 1.00 89.06 85 ALA A C 1
ATOM 659 O O . ALA A 1 85 ? -13.850 -6.597 23.751 1.00 89.06 85 ALA A O 1
ATOM 660 N N . ALA A 1 86 ? -14.503 -6.420 25.901 1.00 89.06 86 ALA A N 1
ATOM 661 C CA . ALA A 1 86 ? -14.353 -4.974 25.999 1.00 89.06 86 ALA A CA 1
ATOM 662 C C . ALA A 1 86 ? -12.894 -4.545 25.790 1.00 89.06 86 ALA A C 1
ATOM 664 O O . ALA A 1 86 ? -12.634 -3.671 24.964 1.00 89.06 86 ALA A O 1
ATOM 665 N N . ALA A 1 87 ? -11.934 -5.212 26.441 1.00 90.50 87 ALA A N 1
ATOM 666 C CA . ALA A 1 87 ? -10.509 -4.942 26.260 1.00 90.50 87 ALA A CA 1
ATOM 667 C C . ALA A 1 87 ? -10.055 -5.166 24.808 1.00 90.50 87 ALA A C 1
ATOM 669 O O . ALA A 1 87 ? -9.392 -4.302 24.232 1.00 90.50 87 ALA A O 1
ATOM 670 N N . LYS A 1 88 ? -10.466 -6.277 24.174 1.00 91.50 88 LYS A N 1
ATOM 671 C CA . LYS A 1 88 ? -10.161 -6.557 22.759 1.00 91.50 88 LYS A CA 1
ATOM 672 C C . LYS A 1 88 ? -10.725 -5.470 21.839 1.00 91.50 88 LYS A C 1
ATOM 674 O O . LYS A 1 88 ? -10.025 -4.992 20.947 1.00 91.50 88 LYS A O 1
ATOM 679 N N . LYS A 1 89 ? -11.974 -5.051 22.058 1.00 91.56 89 LYS A N 1
ATOM 680 C CA . LYS A 1 89 ? -12.623 -4.003 21.259 1.00 91.56 89 LYS A CA 1
ATOM 681 C C . LYS A 1 89 ? -11.965 -2.639 21.464 1.00 91.56 89 LYS A C 1
ATOM 683 O O . LYS A 1 89 ? -11.701 -1.938 20.491 1.00 91.56 89 LYS A O 1
ATOM 688 N N . PHE A 1 90 ? -11.651 -2.283 22.706 1.00 93.81 90 PHE A N 1
ATOM 689 C CA . PHE A 1 90 ? -10.944 -1.050 23.043 1.00 93.81 90 PHE A CA 1
ATOM 690 C C . PHE A 1 90 ? -9.554 -0.991 22.403 1.00 93.81 90 PHE A C 1
ATOM 692 O O . PHE A 1 90 ? -9.161 0.047 21.866 1.00 93.81 90 PHE A O 1
ATOM 699 N N . HIS A 1 91 ? -8.830 -2.113 22.409 1.00 94.12 91 HIS A N 1
ATOM 700 C CA . HIS A 1 91 ? -7.533 -2.225 21.753 1.00 94.12 91 HIS A CA 1
ATOM 701 C C . HIS A 1 91 ? -7.641 -1.949 20.248 1.00 94.12 91 HIS A C 1
ATOM 703 O O . HIS A 1 91 ? -6.939 -1.074 19.750 1.00 94.12 91 HIS A O 1
ATOM 709 N N . ARG A 1 92 ? -8.599 -2.583 19.554 1.00 93.94 92 ARG A N 1
ATOM 710 C CA . ARG A 1 92 ? -8.859 -2.337 18.122 1.00 93.94 92 ARG A CA 1
ATOM 711 C C . ARG A 1 92 ? -9.209 -0.872 17.825 1.00 93.94 92 ARG A C 1
ATOM 713 O O . ARG A 1 92 ? -8.699 -0.297 16.870 1.00 93.94 92 ARG A O 1
ATOM 720 N N . ILE A 1 93 ? -10.049 -0.245 18.654 1.00 96.44 93 ILE A N 1
ATOM 721 C CA . ILE A 1 93 ? -10.399 1.184 18.525 1.00 96.44 93 ILE A CA 1
ATOM 722 C C . ILE A 1 93 ? -9.153 2.073 18.663 1.00 96.44 93 ILE A C 1
ATOM 724 O O . ILE A 1 93 ? -8.996 3.043 17.919 1.00 96.44 93 ILE A O 1
ATOM 728 N N . SER A 1 94 ? -8.280 1.747 19.617 1.00 96.38 94 SER A N 1
ATOM 729 C CA . SER A 1 94 ? -7.046 2.496 19.875 1.00 96.38 94 SER A CA 1
ATOM 730 C C . SER A 1 94 ? -6.060 2.360 18.720 1.00 96.38 94 SER A C 1
ATOM 732 O O . SER A 1 94 ? -5.578 3.369 18.214 1.00 96.38 94 SER A O 1
ATOM 734 N N . GLU A 1 95 ? -5.850 1.139 18.232 1.00 95.69 95 GLU A N 1
ATOM 735 C CA . GLU A 1 95 ? -5.014 0.848 17.066 1.00 95.69 95 GLU A CA 1
ATOM 736 C C . GLU A 1 95 ? -5.509 1.596 15.816 1.00 95.69 95 GLU A C 1
ATOM 738 O O . GLU A 1 95 ? -4.748 2.323 15.174 1.00 95.69 95 GLU A O 1
ATOM 743 N N . ALA A 1 96 ? -6.811 1.519 15.517 1.00 96.88 96 ALA A N 1
ATOM 744 C CA . ALA A 1 96 ? -7.413 2.232 14.393 1.00 96.88 96 ALA A CA 1
ATOM 745 C C . ALA A 1 96 ? -7.181 3.749 14.482 1.00 96.88 96 ALA A C 1
ATOM 747 O O . ALA A 1 96 ? -6.856 4.402 13.487 1.00 96.88 96 ALA A O 1
ATOM 748 N N . TYR A 1 97 ? -7.307 4.329 15.678 1.00 97.69 97 TYR A N 1
ATOM 749 C CA . TYR A 1 97 ? -7.021 5.743 15.894 1.00 97.69 97 TYR A CA 1
ATOM 750 C C . TYR A 1 97 ? -5.535 6.076 15.716 1.00 97.69 97 TYR A C 1
ATOM 752 O O . TYR A 1 97 ? -5.214 7.072 15.066 1.00 97.69 97 TYR A O 1
ATOM 760 N N . GLU A 1 98 ? -4.618 5.269 16.247 1.00 95.75 98 GLU A N 1
ATOM 761 C CA . GLU A 1 98 ? -3.174 5.492 16.108 1.00 95.75 98 GLU A CA 1
ATOM 762 C C . GLU A 1 98 ? -2.735 5.535 14.643 1.00 95.75 98 GLU A C 1
ATOM 764 O O . GLU A 1 98 ? -1.942 6.403 14.262 1.00 95.75 98 GLU A O 1
ATOM 769 N N . VAL A 1 99 ? -3.309 4.659 13.817 1.00 96.31 99 VAL A N 1
ATOM 770 C CA . VAL A 1 99 ? -3.018 4.577 12.384 1.00 96.31 99 VAL A CA 1
ATOM 771 C C . VAL A 1 99 ? -3.684 5.712 11.611 1.00 96.31 99 VAL A C 1
ATOM 773 O O . VAL A 1 99 ? -3.014 6.392 10.831 1.00 96.31 99 VAL A O 1
ATOM 776 N N . LEU A 1 100 ? -4.979 5.961 11.825 1.00 97.31 100 LEU A N 1
ATOM 777 C CA . LEU A 1 100 ? -5.748 6.927 11.030 1.00 97.31 100 LEU A CA 1
ATOM 778 C C . LEU A 1 100 ? -5.546 8.390 11.459 1.00 97.31 100 LEU A C 1
ATOM 780 O O . LEU A 1 100 ? -5.844 9.305 10.688 1.00 97.31 100 LEU A O 1
ATOM 784 N N . SER A 1 101 ? -5.049 8.643 12.672 1.00 96.38 101 SER A N 1
ATOM 785 C CA . SER A 1 101 ? -4.835 10.007 13.178 1.00 96.38 101 SER A CA 1
ATOM 786 C C . SER A 1 101 ? -3.611 10.701 12.577 1.00 96.38 101 SER A C 1
ATOM 788 O O . SER A 1 101 ? -3.611 11.930 12.460 1.00 96.38 101 SER A O 1
ATOM 790 N N . LYS A 1 102 ? -2.577 9.951 12.170 1.00 95.56 102 LYS A N 1
ATOM 791 C CA . LYS A 1 102 ? -1.350 10.507 11.581 1.00 95.56 102 LYS A CA 1
ATOM 792 C C . LYS A 1 102 ? -1.412 10.420 10.056 1.00 95.56 102 LYS A C 1
ATOM 794 O O . LYS A 1 102 ? -1.711 9.376 9.486 1.00 95.56 102 LYS A O 1
ATOM 799 N N . ILE A 1 103 ? -1.055 11.516 9.382 1.00 93.25 103 ILE A N 1
ATOM 800 C CA . ILE A 1 103 ? -1.109 11.620 7.911 1.00 93.25 103 ILE A CA 1
ATOM 801 C C . ILE A 1 103 ? -0.264 10.528 7.233 1.00 93.25 103 ILE A C 1
ATOM 803 O O . ILE A 1 103 ? -0.699 9.936 6.249 1.00 93.25 103 ILE A O 1
ATOM 807 N N . HIS A 1 104 ? 0.936 10.260 7.760 1.00 92.25 104 HIS A N 1
ATOM 808 C CA . HIS A 1 104 ? 1.864 9.279 7.195 1.00 92.25 104 HIS A CA 1
ATOM 809 C C . HIS A 1 104 ? 1.301 7.852 7.232 1.00 92.25 104 HIS A C 1
ATOM 811 O O . HIS A 1 104 ? 1.148 7.221 6.187 1.00 92.25 104 HIS A O 1
ATOM 817 N N . THR A 1 105 ? 0.944 7.366 8.421 1.00 94.12 105 THR A N 1
ATOM 818 C CA . THR A 1 105 ? 0.448 5.998 8.621 1.00 94.12 105 THR A CA 1
ATOM 819 C C . THR A 1 105 ? -0.911 5.792 7.968 1.00 94.12 105 THR A C 1
ATOM 821 O O . THR A 1 105 ? -1.121 4.754 7.350 1.00 94.12 105 THR A O 1
ATOM 824 N N . ARG A 1 106 ? -1.797 6.801 7.982 1.00 95.69 106 ARG A N 1
ATOM 825 C CA . ARG A 1 106 ? -3.071 6.752 7.252 1.00 95.69 106 ARG A CA 1
ATOM 826 C C . ARG A 1 106 ? -2.852 6.548 5.758 1.00 95.69 106 ARG A C 1
ATOM 828 O O . ARG A 1 106 ? -3.486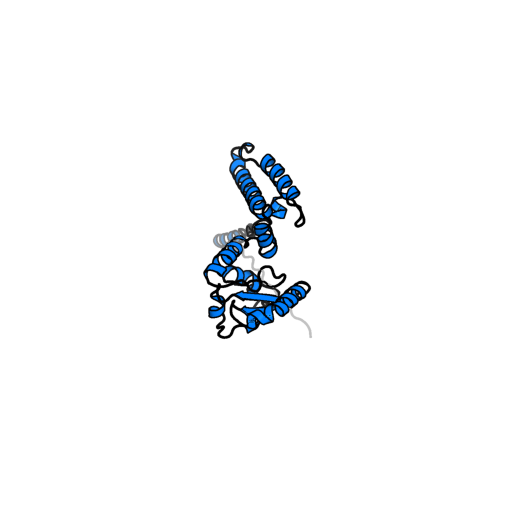 5.686 5.165 1.00 95.69 106 ARG A O 1
ATOM 835 N N . ARG A 1 107 ? -1.912 7.28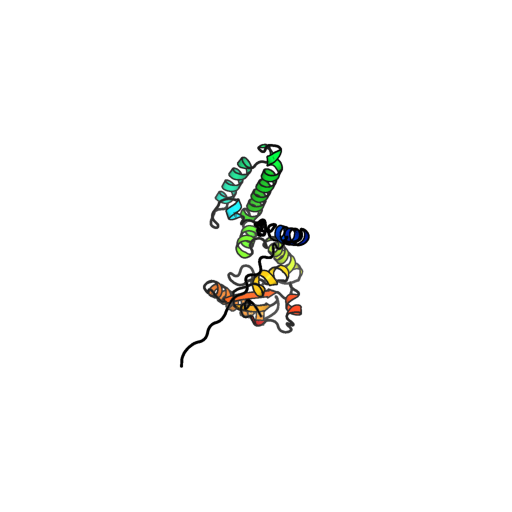4 5.154 1.00 92.25 107 ARG A N 1
ATOM 836 C CA . ARG A 1 107 ? -1.588 7.128 3.730 1.00 92.25 107 ARG A CA 1
ATOM 837 C C . ARG A 1 107 ? -1.055 5.732 3.411 1.00 92.25 107 ARG A C 1
ATOM 839 O O . ARG A 1 107 ? -1.387 5.189 2.362 1.00 92.25 107 ARG A O 1
ATOM 846 N N . LEU A 1 108 ? -0.216 5.167 4.280 1.00 92.69 108 LEU A N 1
ATOM 847 C CA . LEU A 1 108 ? 0.274 3.798 4.110 1.00 92.69 108 LEU A CA 1
ATOM 848 C C . LEU A 1 108 ? -0.864 2.784 4.239 1.00 92.69 108 LEU A C 1
ATOM 850 O O . LEU A 1 108 ? -0.977 1.904 3.393 1.00 92.69 108 LEU A O 1
ATOM 854 N N . TYR A 1 109 ? -1.741 2.949 5.225 1.00 94.25 109 TYR A N 1
ATOM 855 C CA . TYR A 1 109 ? -2.920 2.106 5.396 1.00 94.25 109 TYR A CA 1
ATOM 856 C C . TYR A 1 109 ? -3.875 2.180 4.199 1.00 94.25 109 TYR A C 1
ATOM 858 O O . TYR A 1 109 ? -4.349 1.158 3.713 1.00 94.25 109 TYR A O 1
ATOM 866 N N . ASP A 1 110 ? -4.104 3.370 3.647 1.00 92.19 110 ASP A N 1
ATOM 867 C CA . ASP A 1 110 ? -4.974 3.546 2.481 1.00 92.19 110 ASP A CA 1
ATOM 868 C C . ASP A 1 110 ? -4.453 2.812 1.235 1.00 92.19 110 ASP A C 1
ATOM 870 O O . ASP A 1 110 ? -5.253 2.372 0.405 1.00 92.19 110 ASP A O 1
ATOM 874 N N . LEU A 1 111 ? -3.127 2.684 1.107 1.00 87.88 111 LEU A N 1
ATOM 875 C CA . LEU A 1 111 ? -2.460 2.047 -0.030 1.00 87.88 111 LEU A CA 1
ATOM 876 C C . LEU A 1 111 ? -2.229 0.546 0.160 1.00 87.88 111 LEU A C 1
ATOM 878 O O . LEU A 1 111 ? -2.357 -0.206 -0.801 1.00 87.88 111 LEU A O 1
ATOM 882 N N . TYR A 1 112 ? -1.873 0.119 1.371 1.00 89.31 112 TYR A N 1
ATOM 883 C CA . TYR A 1 112 ? -1.383 -1.235 1.652 1.00 89.31 112 TYR A CA 1
ATOM 884 C C . TYR A 1 112 ? -2.255 -2.004 2.654 1.00 89.31 112 TYR A C 1
ATOM 886 O O . TYR A 1 112 ? -1.972 -3.160 2.967 1.00 89.31 112 TYR A O 1
ATOM 894 N N . GLY A 1 113 ? -3.323 -1.387 3.163 1.00 90.94 113 GLY A N 1
ATOM 895 C CA . GLY A 1 113 ? -4.199 -1.978 4.168 1.00 90.94 113 GLY A CA 1
ATOM 896 C C . GLY A 1 113 ? -3.427 -2.349 5.429 1.00 90.94 113 GLY A C 1
ATOM 897 O O . GLY A 1 113 ? -2.560 -1.607 5.887 1.00 90.94 113 GLY A O 1
ATOM 898 N N . HIS A 1 114 ? -3.710 -3.529 5.973 1.00 90.38 114 HIS A N 1
ATOM 899 C CA . HIS A 1 114 ? -3.063 -4.015 7.193 1.00 90.38 114 HIS A CA 1
ATOM 900 C C . HIS A 1 114 ? -1.569 -4.325 7.035 1.00 90.38 114 HIS A C 1
ATOM 902 O O . HIS A 1 114 ? -0.891 -4.474 8.046 1.00 90.38 114 HIS A O 1
ATOM 908 N N . ASP A 1 115 ? -1.021 -4.332 5.813 1.00 90.25 115 ASP A N 1
ATOM 909 C CA . ASP A 1 115 ? 0.428 -4.477 5.623 1.00 90.25 115 ASP A CA 1
ATOM 910 C C . ASP A 1 115 ? 1.205 -3.150 5.753 1.00 90.25 115 ASP A C 1
ATOM 912 O O . ASP A 1 115 ? 2.403 -3.062 5.474 1.00 90.25 115 ASP A O 1
ATOM 916 N N . PHE A 1 116 ? 0.538 -2.077 6.194 1.00 91.69 116 PHE A N 1
ATOM 917 C CA . PHE A 1 116 ? 1.151 -0.756 6.328 1.00 91.69 116 PHE A CA 1
ATOM 918 C C . PHE A 1 116 ? 2.369 -0.734 7.266 1.00 91.69 116 PHE A C 1
ATOM 920 O O . PHE A 1 116 ? 3.310 -0.003 6.973 1.00 91.69 116 PHE A O 1
ATOM 927 N N . LEU A 1 117 ? 2.384 -1.526 8.351 1.00 92.00 117 LEU A N 1
ATOM 928 C CA . LEU A 1 117 ? 3.512 -1.583 9.299 1.00 92.00 117 LEU A CA 1
ATOM 929 C C . LEU A 1 117 ? 4.782 -2.098 8.629 1.00 92.00 117 LEU A C 1
ATOM 931 O O . LEU A 1 117 ? 5.878 -1.585 8.854 1.00 92.00 117 LEU A O 1
ATOM 935 N N . HIS A 1 118 ? 4.640 -3.100 7.766 1.00 92.25 118 HIS A N 1
ATOM 936 C CA . HIS A 1 118 ? 5.768 -3.565 6.984 1.00 92.25 118 HIS A CA 1
ATOM 937 C C . HIS A 1 118 ? 6.230 -2.521 5.991 1.00 92.25 118 HIS A C 1
ATOM 939 O O . HIS A 1 118 ? 7.429 -2.317 5.851 1.00 92.25 118 HIS A O 1
ATOM 945 N N . MET A 1 119 ? 5.292 -1.848 5.327 1.00 91.81 119 MET A N 1
ATOM 946 C CA . MET A 1 119 ? 5.635 -0.798 4.378 1.00 91.81 119 MET A CA 1
ATOM 947 C C . MET A 1 119 ? 6.304 0.397 5.059 1.00 91.81 119 MET A C 1
ATOM 949 O O . MET A 1 119 ? 7.214 0.991 4.487 1.00 91.81 119 MET A O 1
ATOM 953 N N . GLU A 1 120 ? 5.918 0.723 6.291 1.00 91.94 120 GLU A N 1
ATOM 954 C CA . GLU A 1 120 ? 6.595 1.722 7.114 1.00 91.94 120 GLU A CA 1
ATOM 955 C C . GLU A 1 120 ? 8.055 1.321 7.369 1.00 91.94 120 GLU A C 1
ATOM 957 O O . GLU A 1 120 ? 8.960 2.077 7.009 1.00 91.94 120 GLU A O 1
ATOM 962 N N . GLY A 1 121 ? 8.297 0.099 7.857 1.00 93.44 121 GLY A N 1
ATOM 963 C CA . GLY A 1 121 ? 9.654 -0.425 8.055 1.00 93.44 121 GLY A CA 1
ATOM 964 C C . GLY A 1 121 ? 10.460 -0.529 6.754 1.00 93.44 121 GLY A C 1
ATOM 965 O O . GLY A 1 121 ? 11.629 -0.153 6.706 1.00 93.44 121 GLY A O 1
ATOM 966 N N . TYR A 1 122 ? 9.823 -0.955 5.663 1.00 93.38 122 TYR A N 1
ATOM 967 C CA . TYR A 1 122 ? 10.406 -1.006 4.323 1.00 93.38 122 TYR A CA 1
ATOM 968 C C . TYR A 1 122 ? 10.910 0.375 3.883 1.00 93.38 122 TYR A C 1
ATOM 970 O O . TYR A 1 122 ? 12.026 0.510 3.376 1.00 93.38 122 TYR A O 1
ATOM 978 N N . PHE A 1 123 ? 10.108 1.426 4.087 1.00 92.31 123 PHE A N 1
ATOM 979 C CA . PHE A 1 123 ? 10.472 2.785 3.693 1.00 92.31 123 PHE A CA 1
ATOM 980 C C . PHE A 1 123 ? 11.518 3.438 4.594 1.00 92.31 123 PHE A C 1
ATOM 982 O O . PHE A 1 123 ? 12.196 4.355 4.117 1.00 92.31 123 PHE A O 1
ATOM 989 N N . GLU A 1 124 ? 11.657 2.977 5.836 1.00 93.00 124 GLU A N 1
ATOM 990 C CA . GLU A 1 124 ? 12.717 3.384 6.760 1.00 93.00 124 GLU A CA 1
ATOM 991 C C . GLU A 1 124 ? 14.056 2.692 6.453 1.00 93.00 124 GLU A C 1
ATOM 993 O O . GLU A 1 124 ? 15.116 3.316 6.529 1.00 93.00 124 GLU A O 1
ATOM 998 N N . GLU A 1 125 ? 14.017 1.413 6.077 1.00 93.06 125 GLU A N 1
ATOM 999 C CA . GLU A 1 125 ? 15.200 0.592 5.795 1.00 93.06 125 GLU A CA 1
ATOM 1000 C C . GLU A 1 125 ? 15.840 0.924 4.439 1.00 93.06 125 GLU A C 1
ATOM 1002 O O . GLU A 1 125 ? 17.061 0.948 4.296 1.00 93.06 125 GLU A O 1
ATOM 1007 N N . LEU A 1 126 ? 15.029 1.226 3.426 1.00 92.62 126 LEU A N 1
ATOM 1008 C CA . LEU A 1 126 ? 15.504 1.410 2.055 1.00 92.62 126 LEU A CA 1
ATOM 1009 C C . LEU A 1 126 ? 16.582 2.513 1.882 1.00 92.62 126 LEU A C 1
ATOM 1011 O O . LEU A 1 126 ? 17.575 2.253 1.195 1.00 92.62 126 LEU A O 1
ATOM 1015 N N . PRO A 1 127 ? 16.483 3.702 2.516 1.00 93.00 127 PRO A N 1
ATOM 1016 C CA . PRO A 1 127 ? 17.566 4.691 2.509 1.00 93.00 127 PRO A CA 1
ATOM 1017 C C . PRO A 1 127 ? 18.862 4.193 3.157 1.00 93.00 127 PRO A C 1
ATOM 1019 O O . PRO A 1 127 ? 19.945 4.538 2.687 1.00 93.00 127 PRO A O 1
ATOM 1022 N N . LYS A 1 128 ? 18.769 3.354 4.201 1.00 93.81 128 LYS A N 1
ATOM 1023 C CA . LYS A 1 128 ? 19.936 2.766 4.884 1.00 93.81 128 LYS A CA 1
ATOM 1024 C C . LYS A 1 128 ? 20.707 1.822 3.955 1.00 93.81 128 LYS A C 1
ATOM 1026 O O . LYS A 1 128 ? 21.917 1.684 4.088 1.00 93.81 128 LYS A O 1
ATOM 1031 N N . ARG A 1 129 ? 20.025 1.248 2.958 1.00 91.31 129 ARG A N 1
ATOM 1032 C CA . ARG A 1 129 ? 20.610 0.426 1.882 1.00 91.31 129 ARG A CA 1
ATOM 1033 C C . ARG A 1 129 ? 21.090 1.232 0.670 1.00 91.31 129 ARG A C 1
ATOM 1035 O O . ARG A 1 129 ? 21.406 0.651 -0.363 1.00 91.31 129 ARG A O 1
ATOM 1042 N N . GLY A 1 130 ? 21.140 2.562 0.773 1.00 87.94 130 GLY A N 1
ATOM 1043 C CA . GLY A 1 130 ? 21.612 3.442 -0.301 1.00 87.94 130 GLY A CA 1
ATOM 1044 C C . GLY A 1 130 ? 20.613 3.623 -1.447 1.00 87.94 130 GLY A C 1
ATOM 1045 O O . GLY A 1 130 ? 21.007 3.992 -2.551 1.00 87.94 130 GLY A O 1
ATOM 1046 N N . GLY A 1 131 ? 19.327 3.352 -1.209 1.00 89.06 131 GLY A N 1
ATOM 1047 C CA . GLY A 1 131 ? 18.287 3.387 -2.231 1.00 89.06 131 GLY A CA 1
ATOM 1048 C C . GLY A 1 131 ? 17.113 4.307 -1.906 1.00 89.06 131 GLY A C 1
ATOM 1049 O O . GLY A 1 131 ? 16.960 4.838 -0.808 1.00 89.06 131 GLY A O 1
ATOM 1050 N N . ARG A 1 132 ? 16.223 4.462 -2.885 1.00 91.25 132 ARG A N 1
ATOM 1051 C CA . ARG A 1 132 ? 14.895 5.062 -2.718 1.00 91.25 132 ARG A CA 1
ATOM 1052 C C . ARG A 1 132 ? 13.861 4.199 -3.422 1.00 91.25 132 ARG A C 1
ATOM 1054 O O . ARG A 1 132 ? 14.193 3.506 -4.379 1.00 91.25 132 ARG A O 1
ATOM 1061 N N . GLU A 1 133 ? 12.609 4.262 -2.975 1.00 93.88 133 GLU A N 1
ATOM 1062 C CA . GLU A 1 133 ? 11.542 3.533 -3.661 1.00 93.88 133 GLU A CA 1
ATOM 1063 C C . GLU A 1 133 ? 11.116 4.344 -4.885 1.00 93.88 133 GLU A C 1
ATOM 1065 O O . GLU A 1 133 ? 10.654 5.482 -4.753 1.00 93.88 133 GLU A O 1
ATOM 1070 N N . LEU A 1 134 ? 11.293 3.762 -6.071 1.00 94.94 134 LEU A N 1
ATOM 1071 C CA . LEU A 1 134 ? 11.004 4.405 -7.350 1.00 94.94 134 LEU A CA 1
ATOM 1072 C C . LEU A 1 134 ? 9.506 4.676 -7.517 1.00 94.94 134 LEU A C 1
ATOM 1074 O O . LEU A 1 134 ? 9.127 5.717 -8.056 1.00 94.94 134 LEU A O 1
ATOM 1078 N N . TYR A 1 135 ? 8.664 3.789 -6.983 1.00 94.19 135 TYR A N 1
ATOM 1079 C CA . TYR A 1 135 ? 7.205 3.849 -7.105 1.00 94.19 135 TYR A CA 1
ATOM 1080 C C . TYR A 1 135 ? 6.517 4.278 -5.809 1.00 94.19 135 TYR A C 1
ATOM 1082 O O . TYR A 1 135 ? 5.339 4.002 -5.587 1.00 94.19 135 TYR A O 1
ATOM 1090 N N . ARG A 1 136 ? 7.238 4.999 -4.940 1.00 91.38 136 ARG A N 1
ATOM 1091 C CA . ARG A 1 136 ? 6.718 5.434 -3.642 1.00 91.38 136 ARG A CA 1
ATOM 1092 C C . ARG A 1 136 ? 5.437 6.245 -3.839 1.00 91.38 136 ARG A C 1
ATOM 1094 O O . ARG A 1 136 ? 5.456 7.312 -4.453 1.00 91.38 136 ARG A O 1
ATOM 1101 N N . TYR A 1 137 ? 4.341 5.741 -3.274 1.00 87.62 137 TYR A N 1
ATOM 1102 C CA . TYR A 1 137 ? 3.005 6.339 -3.350 1.00 87.62 137 TYR A CA 1
ATOM 1103 C C . TYR A 1 137 ? 2.438 6.508 -4.771 1.00 87.62 137 TYR A C 1
ATOM 1105 O O . TYR A 1 137 ? 1.555 7.346 -4.972 1.00 87.62 137 TYR A O 1
ATOM 1113 N N . LYS A 1 138 ? 2.938 5.756 -5.759 1.00 92.06 138 LYS A N 1
ATOM 1114 C CA . LYS A 1 138 ? 2.372 5.746 -7.110 1.00 92.06 138 LYS A CA 1
ATOM 1115 C C . LYS A 1 138 ? 1.127 4.871 -7.128 1.00 92.06 138 LYS A C 1
ATOM 1117 O O . LYS A 1 138 ? 1.171 3.696 -6.780 1.00 92.06 138 LYS A O 1
ATOM 1122 N N . ARG A 1 139 ? -0.006 5.473 -7.487 1.00 90.00 139 ARG A N 1
ATOM 1123 C CA . ARG A 1 139 ? -1.297 4.787 -7.502 1.00 90.00 139 ARG A CA 1
ATOM 1124 C C . ARG A 1 139 ? -1.304 3.722 -8.599 1.00 90.00 139 ARG A C 1
ATOM 1126 O O . ARG A 1 139 ? -0.810 3.961 -9.693 1.00 90.00 139 ARG A O 1
ATOM 1133 N N . GLY A 1 140 ? -1.867 2.556 -8.292 1.00 91.88 140 GLY A N 1
ATOM 1134 C CA . GLY A 1 140 ? -1.988 1.454 -9.249 1.00 91.88 140 GLY A CA 1
ATOM 1135 C C . GLY A 1 140 ? -0.681 0.738 -9.586 1.00 91.88 140 GLY A C 1
ATOM 1136 O O . GLY A 1 140 ? -0.691 -0.153 -10.427 1.00 91.88 140 GLY A O 1
ATOM 1137 N N . VAL A 1 141 ? 0.425 1.097 -8.928 1.00 95.31 141 VAL A N 1
ATOM 1138 C CA . VAL A 1 141 ? 1.686 0.357 -8.998 1.00 95.31 141 VAL A CA 1
ATOM 1139 C C . VAL A 1 141 ? 1.872 -0.381 -7.679 1.00 95.31 141 VAL A C 1
ATOM 1141 O O . VAL A 1 141 ? 2.207 0.222 -6.659 1.00 95.31 141 VAL A O 1
ATOM 1144 N N . PHE A 1 142 ? 1.616 -1.683 -7.687 1.00 94.12 142 PHE A N 1
ATOM 1145 C CA . PHE A 1 142 ? 1.689 -2.513 -6.491 1.00 94.12 142 PHE A CA 1
ATOM 1146 C C . PHE A 1 142 ? 3.140 -2.903 -6.210 1.00 94.12 142 PHE A C 1
ATOM 1148 O O . PHE A 1 142 ? 3.830 -3.410 -7.088 1.00 94.12 142 PHE A O 1
ATOM 1155 N N . LEU A 1 143 ? 3.613 -2.673 -4.986 1.00 94.69 143 LEU A N 1
ATOM 1156 C CA . LEU A 1 143 ? 4.928 -3.152 -4.565 1.00 94.69 143 LEU A CA 1
ATOM 1157 C C . LEU A 1 143 ? 4.810 -4.615 -4.146 1.00 94.69 143 LEU A C 1
ATOM 1159 O O . LEU A 1 143 ? 4.078 -4.935 -3.209 1.00 94.69 143 LEU A O 1
ATOM 1163 N N . LEU A 1 144 ? 5.521 -5.483 -4.857 1.00 94.19 144 LEU A N 1
ATOM 1164 C CA . LEU A 1 144 ? 5.520 -6.920 -4.640 1.00 94.19 144 LEU A CA 1
ATOM 1165 C C . LEU A 1 144 ? 6.776 -7.344 -3.871 1.00 94.19 144 LEU A C 1
ATOM 1167 O O . LEU A 1 144 ? 7.894 -6.956 -4.217 1.00 94.19 144 LEU A O 1
ATOM 1171 N N . TYR A 1 145 ? 6.570 -8.152 -2.838 1.00 93.00 145 TYR A N 1
ATOM 1172 C CA . TYR A 1 145 ? 7.587 -8.722 -1.961 1.00 93.00 145 TYR A CA 1
ATOM 1173 C C . TYR A 1 145 ? 7.115 -10.082 -1.438 1.00 93.00 145 TYR A C 1
ATOM 1175 O O . TYR A 1 145 ? 5.978 -10.502 -1.632 1.00 93.00 145 TYR A O 1
ATOM 1183 N N . GLU A 1 146 ? 7.999 -10.789 -0.753 1.00 92.38 146 GLU A N 1
ATOM 1184 C CA . GLU A 1 146 ? 7.828 -12.183 -0.350 1.00 92.38 146 GLU A CA 1
ATOM 1185 C C . GLU A 1 146 ? 6.529 -12.422 0.428 1.00 92.38 146 GLU A C 1
ATOM 1187 O O . GLU A 1 146 ? 5.838 -13.406 0.196 1.00 92.38 146 GLU A O 1
ATOM 1192 N N . ARG A 1 147 ? 6.160 -11.500 1.324 1.00 90.19 147 ARG A N 1
ATOM 1193 C CA . ARG A 1 147 ? 4.992 -11.661 2.206 1.00 90.19 147 ARG A CA 1
ATOM 1194 C C . ARG A 1 147 ? 3.649 -11.418 1.520 1.00 90.19 147 ARG A C 1
ATOM 1196 O O . ARG A 1 147 ? 2.643 -11.914 2.013 1.00 90.19 147 ARG A O 1
ATOM 1203 N N . ASN A 1 148 ? 3.619 -10.672 0.415 1.00 90.81 148 ASN A N 1
ATOM 1204 C CA . ASN A 1 148 ? 2.387 -10.407 -0.331 1.00 90.81 148 ASN A CA 1
ATOM 1205 C C . ASN A 1 148 ? 2.336 -11.120 -1.693 1.00 90.81 148 ASN A C 1
ATOM 1207 O O . ASN A 1 148 ? 1.362 -10.941 -2.422 1.00 90.81 148 ASN A O 1
ATOM 1211 N N . LEU A 1 149 ? 3.340 -11.950 -2.008 1.00 90.44 149 LEU A N 1
ATOM 1212 C CA . LEU A 1 149 ? 3.452 -12.667 -3.276 1.00 90.44 149 LEU A CA 1
ATOM 1213 C C . LEU A 1 149 ? 2.203 -13.499 -3.577 1.00 90.44 149 LEU A C 1
ATOM 1215 O O . LEU A 1 149 ? 1.564 -13.304 -4.610 1.00 90.44 149 LEU A O 1
ATOM 1219 N N . ASP A 1 150 ? 1.827 -14.382 -2.655 1.00 86.69 150 ASP A N 1
ATOM 1220 C CA . ASP A 1 150 ? 0.713 -15.309 -2.869 1.00 86.69 150 ASP A CA 1
ATOM 1221 C C . ASP A 1 150 ? -0.635 -14.585 -2.924 1.00 86.69 150 ASP A C 1
ATOM 1223 O O . ASP A 1 150 ? -1.517 -14.940 -3.706 1.00 86.69 150 ASP A O 1
ATOM 1227 N N . GLY A 1 151 ? -0.790 -13.547 -2.097 1.00 83.06 151 GLY A N 1
ATOM 1228 C CA . GLY A 1 151 ? -2.019 -12.762 -2.015 1.00 83.06 151 GLY A CA 1
ATOM 1229 C C . GLY A 1 151 ? -2.240 -11.849 -3.221 1.00 83.06 151 GLY A C 1
ATOM 1230 O O . GLY A 1 151 ? -3.387 -11.607 -3.590 1.00 83.06 151 GLY A O 1
ATOM 1231 N N . LEU A 1 152 ? -1.167 -11.336 -3.833 1.00 85.75 152 LEU A N 1
ATOM 1232 C CA . LEU A 1 152 ? -1.266 -10.455 -4.997 1.00 85.75 152 LEU A CA 1
ATOM 1233 C C . LEU A 1 152 ? -1.189 -11.204 -6.319 1.00 85.75 152 LEU A C 1
ATOM 1235 O O . LEU A 1 152 ? -1.966 -10.870 -7.206 1.00 85.75 152 LEU A O 1
ATOM 1239 N N . LEU A 1 153 ? -0.282 -12.172 -6.468 1.00 85.19 153 LEU A N 1
ATOM 1240 C CA . LEU A 1 153 ? -0.075 -12.884 -7.729 1.00 85.19 153 LEU A CA 1
ATOM 1241 C C . LEU A 1 153 ? -0.772 -14.240 -7.760 1.00 85.19 153 LEU A C 1
ATOM 1243 O O . LEU A 1 153 ? -1.588 -14.457 -8.648 1.00 85.19 153 LEU A O 1
ATOM 1247 N N . ALA A 1 154 ? -0.446 -15.138 -6.824 1.00 74.62 154 ALA A N 1
ATOM 1248 C CA . ALA A 1 154 ? -0.804 -16.550 -6.963 1.00 74.62 154 ALA A CA 1
ATOM 1249 C C . ALA A 1 154 ? -2.319 -16.767 -7.004 1.00 74.62 154 ALA A C 1
ATOM 1251 O O . ALA A 1 154 ? -2.789 -17.450 -7.894 1.00 74.62 154 ALA A O 1
ATOM 1252 N N . LYS A 1 155 ? -3.072 -16.120 -6.107 1.00 81.25 155 LYS A N 1
ATOM 1253 C CA . LYS A 1 155 ? -4.528 -16.313 -5.946 1.00 81.25 155 LYS A CA 1
ATOM 1254 C C . LYS A 1 155 ? -5.369 -15.240 -6.639 1.00 81.25 155 LYS A C 1
ATOM 1256 O O . LYS A 1 155 ? -6.443 -14.862 -6.168 1.00 81.25 155 LYS A O 1
ATOM 1261 N N . SER A 1 156 ? -4.814 -14.632 -7.678 1.00 83.50 156 SER A N 1
ATOM 1262 C CA . SER A 1 156 ? -5.312 -13.378 -8.226 1.00 83.50 156 SER A CA 1
ATOM 1263 C C . SER A 1 156 ? -6.087 -13.595 -9.520 1.00 83.50 156 SER A C 1
ATOM 1265 O O . SER A 1 156 ? -5.565 -14.238 -10.431 1.00 83.50 156 SER A O 1
ATOM 1267 N N . PRO A 1 157 ? -7.282 -12.995 -9.677 1.00 89.19 157 PRO A N 1
ATOM 1268 C CA . PRO A 1 157 ? -8.050 -13.095 -10.919 1.00 89.19 157 PRO A CA 1
ATOM 1269 C C . PRO A 1 157 ? -7.489 -12.200 -12.036 1.00 89.19 157 PRO A C 1
ATOM 1271 O O . PRO A 1 157 ? -8.031 -12.166 -13.139 1.00 89.19 157 PRO A O 1
ATOM 1274 N N . TYR A 1 158 ? -6.439 -11.424 -11.756 1.00 91.12 158 TYR A N 1
ATOM 1275 C CA . TYR A 1 158 ? -5.876 -10.459 -12.690 1.00 91.12 158 TYR A CA 1
ATOM 1276 C C . TYR A 1 158 ? -4.720 -11.055 -13.492 1.00 91.12 158 TYR A C 1
ATOM 1278 O O . TYR A 1 158 ? -3.900 -11.812 -12.980 1.00 91.12 158 TYR A O 1
ATOM 1286 N N . THR A 1 159 ? -4.591 -10.608 -14.738 1.00 93.62 159 THR A N 1
ATOM 1287 C CA . THR A 1 159 ? -3.319 -10.667 -15.459 1.00 93.62 159 THR A CA 1
ATOM 1288 C C . THR A 1 159 ? -2.375 -9.624 -14.866 1.00 93.62 159 THR A C 1
ATOM 1290 O O . THR A 1 159 ? -2.704 -8.435 -14.812 1.00 93.62 159 THR A O 1
ATOM 1293 N N . TRP A 1 160 ? -1.182 -10.039 -14.461 1.00 94.94 160 TRP A N 1
ATOM 1294 C CA . TRP A 1 160 ? -0.190 -9.144 -13.881 1.00 94.94 160 TRP A CA 1
ATOM 1295 C C . TRP A 1 160 ? 0.878 -8.758 -14.888 1.00 94.94 160 TRP A C 1
ATOM 1297 O O . TRP A 1 160 ? 1.583 -9.601 -15.437 1.00 94.94 160 TRP A O 1
ATOM 1307 N N . ILE A 1 161 ? 1.038 -7.454 -15.072 1.00 95.88 161 ILE A N 1
ATOM 1308 C CA . ILE A 1 161 ? 2.253 -6.866 -15.615 1.00 95.88 161 ILE A CA 1
ATOM 1309 C C . ILE A 1 161 ? 3.233 -6.777 -14.450 1.00 95.88 161 ILE A C 1
ATOM 1311 O O . ILE A 1 161 ? 2.998 -6.037 -13.498 1.00 95.88 161 ILE A O 1
ATOM 1315 N N . LEU A 1 162 ? 4.315 -7.541 -14.501 1.00 95.69 162 LEU A N 1
ATOM 1316 C CA . LEU A 1 162 ? 5.329 -7.592 -13.457 1.00 95.69 162 LEU A CA 1
ATOM 1317 C C . LEU A 1 162 ? 6.641 -7.011 -13.982 1.00 95.69 162 LEU A C 1
ATOM 1319 O O . LEU A 1 162 ? 7.126 -7.416 -15.035 1.00 95.69 162 LEU A O 1
ATOM 1323 N N . THR A 1 163 ? 7.248 -6.076 -13.256 1.00 95.69 163 THR A N 1
ATOM 1324 C CA . THR A 1 163 ? 8.589 -5.578 -13.585 1.00 95.69 163 THR A CA 1
ATOM 1325 C C . THR A 1 163 ? 9.505 -5.579 -12.371 1.00 95.69 163 THR A C 1
ATOM 1327 O O . THR A 1 163 ? 9.082 -5.366 -11.237 1.00 95.69 163 THR A O 1
ATOM 1330 N N . PHE A 1 164 ? 10.783 -5.829 -12.617 1.00 96.31 164 PHE A N 1
ATOM 1331 C CA . PHE A 1 164 ? 11.818 -5.911 -11.597 1.00 96.31 164 PHE A CA 1
ATOM 1332 C C . PHE A 1 164 ? 12.717 -4.691 -11.729 1.00 96.31 164 PHE A C 1
ATOM 1334 O O . PHE A 1 164 ? 13.298 -4.442 -12.789 1.00 96.31 164 PHE A O 1
ATOM 1341 N N . 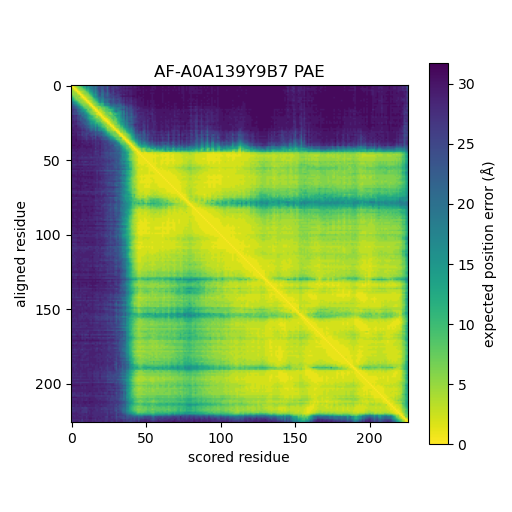ALA A 1 165 ? 12.809 -3.902 -10.669 1.00 96.19 165 ALA A N 1
ATOM 1342 C CA . ALA A 1 165 ? 13.503 -2.628 -10.671 1.00 96.19 165 ALA A CA 1
ATOM 1343 C C . ALA A 1 165 ? 14.347 -2.472 -9.409 1.00 96.19 165 ALA A C 1
ATOM 1345 O O . ALA A 1 165 ? 14.148 -3.153 -8.411 1.00 96.19 165 ALA A O 1
ATOM 1346 N N . GLN A 1 166 ? 15.295 -1.545 -9.444 1.00 94.94 166 GLN A N 1
ATOM 1347 C CA . GLN A 1 166 ? 16.058 -1.148 -8.268 1.00 94.94 166 GLN A CA 1
ATOM 1348 C C . GLN A 1 166 ? 16.539 0.297 -8.452 1.00 94.94 166 GLN A C 1
ATOM 1350 O O . GLN A 1 166 ? 16.807 0.705 -9.588 1.00 94.94 166 GLN A O 1
ATOM 1355 N N . PRO A 1 167 ? 16.635 1.099 -7.376 1.00 93.88 167 PRO A N 1
ATOM 1356 C CA . PRO A 1 167 ? 17.283 2.411 -7.434 1.00 93.88 167 PRO A CA 1
ATOM 1357 C C . PRO A 1 167 ? 18.707 2.325 -8.007 1.00 93.88 167 PRO A C 1
ATOM 1359 O O . PRO A 1 167 ? 19.443 1.387 -7.710 1.00 93.88 167 PRO A O 1
ATOM 1362 N N . GLY A 1 168 ? 19.092 3.295 -8.840 1.00 93.06 168 GLY A N 1
ATOM 1363 C CA . GLY A 1 168 ? 20.377 3.303 -9.551 1.00 93.06 168 GLY A CA 1
ATOM 1364 C C . GLY A 1 168 ? 20.367 2.559 -10.894 1.00 93.06 168 GLY A C 1
ATOM 1365 O O . GLY A 1 168 ? 21.313 2.673 -11.672 1.00 93.06 168 GLY A O 1
ATOM 1366 N N . CYS A 1 169 ? 19.291 1.841 -11.230 1.00 94.25 169 CYS A N 1
ATOM 1367 C CA . CYS A 1 169 ? 19.087 1.294 -12.570 1.00 94.25 169 CYS A CA 1
ATOM 1368 C C . CYS A 1 169 ? 18.557 2.386 -13.515 1.00 94.25 169 CYS A C 1
ATOM 1370 O O . CYS A 1 169 ? 17.370 2.719 -13.497 1.00 94.25 169 CYS A O 1
ATOM 1372 N N . GLY A 1 170 ? 19.413 2.899 -14.404 1.00 94.44 170 GLY A N 1
ATOM 1373 C CA . GLY A 1 170 ? 19.050 4.002 -15.304 1.00 94.44 170 GLY A CA 1
ATOM 1374 C C . GLY A 1 170 ? 17.841 3.719 -16.208 1.00 94.44 170 GLY A C 1
ATOM 1375 O O . GLY A 1 170 ? 17.037 4.613 -16.454 1.00 94.44 170 GLY A O 1
ATOM 1376 N N . ASN A 1 171 ? 17.661 2.480 -16.682 1.00 94.19 171 ASN A N 1
ATOM 1377 C CA . ASN A 1 171 ? 16.469 2.114 -17.459 1.00 94.19 171 ASN A CA 1
ATOM 1378 C C . ASN A 1 171 ? 15.198 2.089 -16.596 1.00 94.19 171 ASN A C 1
ATOM 1380 O O . ASN A 1 171 ? 14.155 2.595 -17.002 1.00 94.19 171 ASN A O 1
ATOM 1384 N N . CYS A 1 172 ? 15.304 1.541 -15.387 1.00 95.88 172 CYS A N 1
ATOM 1385 C CA . CYS A 1 172 ? 14.205 1.451 -14.437 1.00 95.88 172 CYS A CA 1
ATOM 1386 C C . CYS A 1 172 ? 13.704 2.845 -14.044 1.00 95.88 172 CYS A C 1
ATOM 1388 O O . CYS A 1 172 ? 12.502 3.090 -14.045 1.00 95.88 172 CYS A O 1
ATOM 1390 N N . GLU A 1 173 ? 14.625 3.773 -13.773 1.00 95.56 173 GLU A N 1
ATOM 1391 C CA . GLU A 1 173 ? 14.313 5.154 -13.400 1.00 95.56 173 GLU A CA 1
ATOM 1392 C C . GLU A 1 173 ? 13.649 5.937 -14.537 1.00 95.56 173 GLU A C 1
ATOM 1394 O O . GLU A 1 173 ? 12.660 6.634 -14.302 1.00 95.56 173 GLU A O 1
ATOM 1399 N N . ARG A 1 174 ? 14.124 5.776 -15.781 1.00 95.88 174 ARG A N 1
ATOM 1400 C CA . ARG A 1 174 ? 13.508 6.414 -16.959 1.00 95.88 174 ARG A CA 1
ATOM 1401 C C . ARG A 1 174 ? 12.075 5.949 -17.215 1.00 95.88 174 ARG A C 1
ATOM 1403 O O . ARG A 1 174 ? 11.272 6.736 -17.706 1.00 95.88 174 ARG A O 1
ATOM 1410 N N . ASN A 1 175 ? 11.746 4.709 -16.857 1.00 95.62 175 ASN A N 1
ATOM 1411 C CA . ASN A 1 175 ? 10.416 4.140 -17.076 1.00 95.62 175 ASN A CA 1
ATOM 1412 C C . ASN A 1 175 ? 9.419 4.449 -15.951 1.00 95.62 175 ASN A C 1
ATOM 1414 O O . ASN A 1 175 ? 8.224 4.212 -16.131 1.00 95.62 175 ASN A O 1
ATOM 1418 N N . VAL A 1 176 ? 9.855 5.039 -14.829 1.00 96.06 176 VAL A N 1
ATOM 1419 C CA . VAL A 1 176 ? 8.966 5.378 -13.702 1.00 96.06 176 VAL A CA 1
ATOM 1420 C C . VAL A 1 176 ? 7.732 6.181 -14.136 1.00 96.06 176 VAL A C 1
ATOM 1422 O O . VAL A 1 176 ? 6.633 5.813 -13.712 1.00 96.06 176 VAL A O 1
ATOM 1425 N N . PRO A 1 177 ? 7.832 7.241 -14.969 1.00 96.50 177 PRO A N 1
ATOM 1426 C CA . PRO A 1 177 ? 6.654 7.990 -15.406 1.00 96.50 177 PRO A CA 1
ATOM 1427 C C . PRO A 1 177 ? 5.679 7.138 -16.225 1.00 96.50 177 PRO A C 1
ATOM 1429 O O . PRO A 1 177 ? 4.473 7.214 -16.004 1.00 96.50 177 PRO A O 1
ATOM 1432 N N . ILE A 1 178 ? 6.201 6.292 -17.118 1.00 95.94 178 ILE A N 1
ATOM 1433 C CA . ILE A 1 178 ? 5.405 5.423 -17.995 1.00 95.94 178 ILE A CA 1
ATOM 1434 C C . ILE A 1 178 ? 4.642 4.400 -17.157 1.00 95.94 178 ILE A C 1
ATOM 1436 O O . ILE A 1 178 ? 3.428 4.275 -17.283 1.00 95.94 178 ILE A O 1
ATOM 1440 N N . TYR A 1 179 ? 5.332 3.708 -16.252 1.00 96.31 179 TYR A N 1
ATOM 1441 C CA . TYR A 1 179 ? 4.712 2.708 -15.387 1.00 96.31 179 TYR A CA 1
ATOM 1442 C C . TYR A 1 179 ? 3.785 3.325 -14.340 1.00 96.31 179 TYR A C 1
ATOM 1444 O O . TYR A 1 179 ? 2.775 2.719 -14.010 1.00 96.31 179 TYR A O 1
ATOM 1452 N N . SER A 1 180 ? 4.045 4.552 -13.879 1.00 95.75 180 SER A N 1
ATOM 1453 C CA . SER A 1 180 ? 3.090 5.275 -13.026 1.00 95.75 180 SER A CA 1
ATOM 1454 C C . SER A 1 180 ? 1.770 5.529 -13.762 1.00 95.75 180 SER A C 1
ATOM 1456 O O . SER A 1 180 ? 0.708 5.238 -13.224 1.00 95.75 180 SER A O 1
ATOM 1458 N N . GLN A 1 181 ? 1.833 6.015 -15.007 1.00 95.81 181 GLN A N 1
ATOM 1459 C CA . GLN A 1 181 ? 0.638 6.243 -15.828 1.00 95.81 181 GLN A CA 1
ATOM 1460 C C . GLN A 1 181 ? -0.066 4.934 -16.195 1.00 95.81 181 GLN A C 1
ATOM 1462 O O . GLN A 1 181 ? -1.293 4.865 -16.189 1.00 95.81 181 GLN A O 1
ATOM 1467 N N . LEU A 1 182 ? 0.700 3.887 -16.510 1.00 96.06 182 LEU A N 1
ATOM 1468 C CA . LEU A 1 182 ? 0.151 2.565 -16.783 1.00 96.06 182 LEU A CA 1
ATOM 1469 C C . LEU A 1 182 ? -0.570 2.011 -15.553 1.00 96.06 182 LEU A C 1
ATOM 1471 O O . LEU A 1 182 ? -1.696 1.552 -15.686 1.00 96.06 182 LEU A O 1
ATOM 1475 N N . GLY A 1 183 ? 0.032 2.112 -14.367 1.00 95.69 183 GLY A N 1
ATOM 1476 C CA . GLY A 1 183 ? -0.575 1.691 -13.106 1.00 95.69 183 GLY A CA 1
ATOM 1477 C C . GLY A 1 183 ? -1.930 2.354 -12.877 1.00 95.69 183 GLY A C 1
ATOM 1478 O O . GLY A 1 183 ? -2.925 1.664 -12.659 1.00 95.69 183 GLY A O 1
ATOM 1479 N N . GLU A 1 184 ? -2.004 3.677 -13.028 1.00 94.69 184 GLU A N 1
ATOM 1480 C CA . GLU A 1 184 ? -3.261 4.428 -12.924 1.00 94.69 184 GLU A CA 1
ATOM 1481 C C . GLU A 1 184 ? -4.320 3.926 -13.911 1.00 94.69 184 GLU A C 1
ATOM 1483 O O . GLU A 1 184 ? -5.437 3.626 -13.495 1.00 94.69 184 GLU A O 1
ATOM 1488 N N . LYS A 1 185 ? -3.958 3.730 -15.183 1.00 95.56 185 LYS A N 1
ATOM 1489 C CA . LYS A 1 185 ? -4.879 3.197 -16.198 1.00 95.56 185 LYS A CA 1
ATOM 1490 C C . LYS A 1 185 ? -5.319 1.767 -15.903 1.00 95.56 185 LYS A C 1
ATOM 1492 O O . LYS A 1 185 ? -6.485 1.435 -16.075 1.00 95.56 185 LYS A O 1
ATOM 1497 N N . THR A 1 186 ? -4.415 0.906 -15.437 1.00 94.94 186 THR A N 1
ATOM 1498 C CA . THR A 1 186 ? -4.762 -0.488 -15.124 1.00 94.94 186 THR A CA 1
ATOM 1499 C C . THR A 1 186 ? -5.765 -0.590 -13.978 1.00 94.94 186 THR A C 1
ATOM 1501 O O . THR A 1 186 ? -6.585 -1.503 -13.988 1.00 94.94 186 THR A O 1
ATOM 1504 N N . MET A 1 187 ? -5.790 0.375 -13.052 1.00 92.38 187 MET A N 1
ATOM 1505 C CA . MET A 1 187 ? -6.796 0.437 -11.983 1.00 92.38 187 MET A CA 1
ATOM 1506 C C . MET A 1 187 ? -8.218 0.708 -12.490 1.00 92.38 187 MET A C 1
ATOM 1508 O O . MET A 1 187 ? -9.168 0.392 -11.780 1.00 92.38 187 MET A O 1
ATOM 1512 N N . GLU A 1 188 ? -8.372 1.287 -13.682 1.00 91.94 188 GLU A N 1
ATOM 1513 C CA . GLU A 1 188 ? -9.673 1.501 -14.334 1.00 91.94 188 GLU A CA 1
ATOM 1514 C C . GLU A 1 188 ? -10.153 0.251 -15.087 1.00 91.94 188 GLU A C 1
ATOM 1516 O O . GLU A 1 188 ? -11.315 0.163 -15.471 1.00 91.94 188 GLU A O 1
ATOM 1521 N N . THR A 1 189 ? -9.266 -0.726 -15.296 1.00 90.38 189 THR A N 1
ATOM 1522 C CA . THR A 1 189 ? -9.593 -1.994 -15.956 1.00 90.38 189 THR A CA 1
ATOM 1523 C C . THR A 1 189 ? -9.988 -3.063 -14.942 1.00 90.38 189 THR A C 1
ATOM 1525 O O . THR A 1 189 ? -9.560 -3.036 -13.788 1.00 90.38 189 THR A O 1
ATOM 1528 N N . GLU A 1 190 ? -10.747 -4.066 -15.374 1.00 87.50 190 GLU A N 1
ATOM 1529 C CA . GLU A 1 190 ? -11.143 -5.181 -14.501 1.00 87.50 190 GLU A CA 1
ATOM 1530 C C . GLU A 1 190 ? -10.134 -6.337 -14.498 1.00 87.50 190 GLU A C 1
ATOM 1532 O O . GLU A 1 190 ? -10.132 -7.127 -13.564 1.00 87.50 190 GLU A O 1
ATOM 1537 N N . ASN A 1 191 ? -9.228 -6.411 -15.481 1.00 90.75 191 ASN A N 1
ATOM 1538 C CA . ASN A 1 191 ? -8.483 -7.650 -15.748 1.00 90.75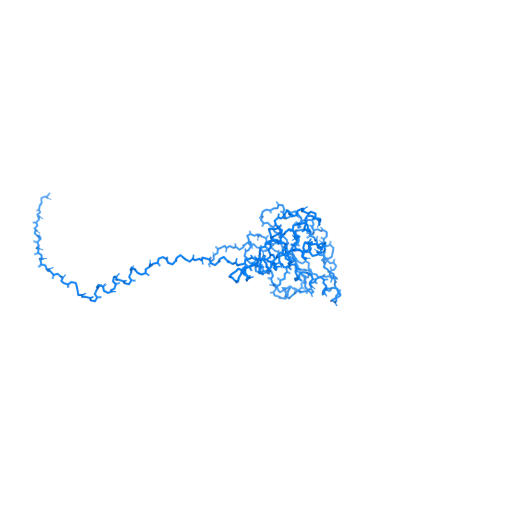 191 ASN A CA 1
ATOM 1539 C C . ASN A 1 191 ? -6.967 -7.532 -15.593 1.00 90.75 191 ASN A C 1
ATOM 1541 O O . ASN A 1 191 ? -6.297 -8.557 -15.515 1.00 90.75 191 ASN A O 1
ATOM 1545 N N . ILE A 1 192 ? -6.402 -6.321 -15.598 1.00 94.25 192 ILE A N 1
ATOM 1546 C CA . ILE A 1 192 ? -4.948 -6.131 -15.638 1.00 94.25 192 ILE A CA 1
ATOM 1547 C C . ILE A 1 192 ? -4.501 -5.314 -14.436 1.00 94.25 192 ILE A C 1
ATOM 1549 O O . ILE A 1 192 ? -5.126 -4.315 -14.079 1.00 94.25 192 ILE A O 1
ATOM 1553 N N . ARG A 1 193 ? -3.395 -5.716 -13.817 1.00 95.56 193 ARG A N 1
ATOM 1554 C CA . ARG A 1 193 ? -2.744 -4.969 -12.738 1.00 95.56 193 ARG A CA 1
ATOM 1555 C C . ARG A 1 193 ? -1.245 -4.882 -12.982 1.00 95.56 193 ARG A C 1
ATOM 1557 O O . ARG A 1 193 ? -0.674 -5.717 -13.678 1.00 95.56 193 ARG A O 1
ATOM 1564 N N . LEU A 1 194 ? -0.613 -3.858 -12.417 1.00 96.38 194 LEU A N 1
ATOM 1565 C CA . LEU A 1 194 ? 0.825 -3.634 -12.519 1.00 96.38 194 LEU A CA 1
ATOM 1566 C C . LEU A 1 194 ? 1.486 -3.795 -11.151 1.00 96.38 194 LEU A C 1
ATOM 1568 O O . LEU A 1 194 ? 1.169 -3.065 -10.213 1.00 96.38 194 LEU A O 1
ATOM 1572 N N . ALA A 1 195 ? 2.447 -4.705 -11.064 1.00 96.00 195 ALA A N 1
ATOM 1573 C CA . ALA A 1 195 ? 3.288 -4.900 -9.897 1.00 96.00 195 ALA A CA 1
ATOM 1574 C C . ALA A 1 195 ? 4.762 -4.630 -10.218 1.00 96.00 195 ALA A C 1
ATOM 1576 O O . ALA A 1 195 ? 5.253 -4.902 -11.317 1.00 96.00 195 ALA A O 1
ATOM 1577 N N . VAL A 1 196 ? 5.480 -4.107 -9.230 1.00 96.62 196 VAL A N 1
ATOM 1578 C CA . VAL A 1 196 ? 6.921 -3.882 -9.280 1.00 96.62 196 VAL A CA 1
ATOM 1579 C C . VAL A 1 196 ? 7.577 -4.584 -8.101 1.00 96.62 196 VAL A C 1
ATOM 1581 O O . VAL A 1 196 ? 7.151 -4.418 -6.961 1.00 96.62 196 VAL A O 1
ATOM 1584 N N . VAL A 1 197 ? 8.665 -5.297 -8.369 1.00 96.50 197 VAL A N 1
ATOM 1585 C CA . VAL A 1 197 ? 9.573 -5.816 -7.343 1.00 96.50 197 VAL A CA 1
ATOM 1586 C C . VAL A 1 197 ? 10.778 -4.892 -7.241 1.00 96.50 197 VAL A C 1
ATOM 1588 O O . VAL A 1 197 ? 11.421 -4.595 -8.250 1.00 96.50 197 VAL A O 1
ATOM 1591 N N . ASN A 1 198 ? 11.109 -4.466 -6.024 1.00 96.25 198 ASN A N 1
ATOM 1592 C CA . ASN A 1 198 ? 12.356 -3.761 -5.750 1.00 96.25 198 ASN A CA 1
ATOM 1593 C C . ASN A 1 198 ? 13.457 -4.763 -5.362 1.00 96.25 198 ASN A C 1
ATOM 1595 O O . ASN A 1 198 ? 13.471 -5.273 -4.240 1.00 96.25 198 ASN A O 1
ATOM 1599 N N . CYS A 1 199 ? 14.402 -5.016 -6.267 1.00 95.25 199 CYS A N 1
ATOM 1600 C CA . CYS A 1 199 ? 15.463 -6.011 -6.075 1.00 95.25 199 CYS A CA 1
ATOM 1601 C C . CYS A 1 199 ? 16.473 -5.663 -4.976 1.00 95.25 199 CYS A C 1
ATOM 1603 O O . CYS A 1 199 ? 17.197 -6.543 -4.523 1.00 95.25 199 CYS A O 1
ATOM 1605 N N . LEU A 1 200 ? 16.507 -4.412 -4.503 1.00 94.75 200 LEU A N 1
ATOM 1606 C CA . LEU A 1 200 ? 17.328 -4.037 -3.347 1.00 94.75 200 LEU A CA 1
ATOM 1607 C C . LEU A 1 200 ? 16.700 -4.484 -2.016 1.00 94.75 200 LEU A C 1
ATOM 1609 O O . LEU A 1 200 ? 17.381 -4.581 -0.993 1.00 94.75 200 LEU A O 1
ATOM 1613 N N . MET A 1 201 ? 15.387 -4.712 -2.011 1.00 94.25 201 MET A N 1
ATOM 1614 C CA . MET A 1 201 ? 14.614 -4.988 -0.799 1.00 94.25 201 MET A CA 1
ATOM 1615 C C . MET A 1 201 ? 14.055 -6.400 -0.733 1.00 94.25 201 MET A C 1
ATOM 1617 O O . MET A 1 201 ? 13.611 -6.803 0.338 1.00 94.25 201 MET A O 1
ATOM 1621 N N . SER A 1 202 ? 14.077 -7.133 -1.844 1.00 93.69 202 SER A N 1
ATOM 1622 C CA . SER A 1 202 ? 13.428 -8.430 -1.970 1.00 93.69 202 SER A CA 1
ATOM 1623 C C . SER A 1 202 ? 14.316 -9.436 -2.697 1.00 93.69 202 SER A C 1
ATOM 1625 O O . SER A 1 202 ? 14.951 -9.120 -3.704 1.00 93.69 202 SER A O 1
ATOM 1627 N N . ASN A 1 203 ? 14.292 -10.678 -2.225 1.00 94.50 203 ASN A N 1
ATOM 1628 C CA . ASN A 1 203 ? 14.904 -11.835 -2.867 1.00 94.50 203 ASN A CA 1
ATOM 1629 C C . ASN A 1 203 ? 14.066 -12.379 -4.031 1.00 94.50 203 ASN A C 1
ATOM 1631 O O . ASN A 1 203 ? 14.510 -13.300 -4.719 1.00 94.50 203 ASN A O 1
ATOM 1635 N N . LEU A 1 204 ? 12.883 -11.813 -4.303 1.00 94.50 204 LEU A N 1
ATOM 1636 C CA . LEU A 1 204 ? 12.040 -12.250 -5.415 1.00 94.50 204 LEU A CA 1
ATOM 1637 C C . LEU A 1 204 ? 12.763 -12.170 -6.765 1.00 94.50 204 LEU A C 1
ATOM 1639 O O . LEU A 1 204 ? 12.552 -13.020 -7.619 1.00 94.50 204 LEU A O 1
ATOM 1643 N N . CYS A 1 205 ? 13.672 -11.215 -6.962 1.00 94.69 205 CYS A N 1
ATOM 1644 C CA . CYS A 1 205 ? 14.444 -11.147 -8.205 1.00 94.69 205 CYS A CA 1
ATOM 1645 C C . CYS A 1 205 ? 15.320 -12.391 -8.408 1.00 94.69 205 CYS A C 1
ATOM 1647 O O . CYS A 1 205 ? 15.429 -12.884 -9.525 1.00 94.69 205 CYS A O 1
ATOM 1649 N N . HIS A 1 206 ? 15.889 -12.940 -7.331 1.00 94.44 206 HIS A N 1
ATOM 1650 C CA . HIS A 1 206 ? 16.616 -14.205 -7.394 1.00 94.44 206 HIS A CA 1
ATOM 1651 C C . HIS A 1 206 ? 15.664 -15.386 -7.616 1.00 94.44 206 HIS A C 1
ATOM 1653 O O . HIS A 1 206 ? 15.925 -16.222 -8.475 1.00 94.44 206 HIS A O 1
ATOM 1659 N N . TYR A 1 207 ? 14.537 -15.414 -6.899 1.00 92.62 207 TYR A N 1
ATOM 1660 C CA . TYR A 1 207 ? 13.505 -16.446 -7.042 1.00 92.62 207 TYR A CA 1
ATOM 1661 C C . TYR A 1 207 ? 12.977 -16.564 -8.482 1.00 92.62 207 TYR A C 1
ATOM 1663 O O . TYR A 1 207 ? 12.849 -17.667 -9.004 1.00 92.62 207 TYR A O 1
ATOM 1671 N N . PHE A 1 208 ? 12.740 -15.434 -9.153 1.00 91.19 208 PHE A N 1
ATOM 1672 C CA . PHE A 1 208 ? 12.301 -15.382 -10.551 1.00 91.19 208 PHE A CA 1
ATOM 1673 C C . PHE A 1 208 ? 13.452 -15.492 -11.572 1.00 91.19 208 PHE A C 1
ATOM 1675 O O . PHE A 1 208 ? 13.210 -15.369 -12.771 1.00 91.19 208 PHE A O 1
ATOM 1682 N N . GLY A 1 209 ? 14.702 -15.705 -11.138 1.00 93.88 209 GLY A N 1
ATOM 1683 C CA . GLY A 1 209 ? 15.855 -15.838 -12.038 1.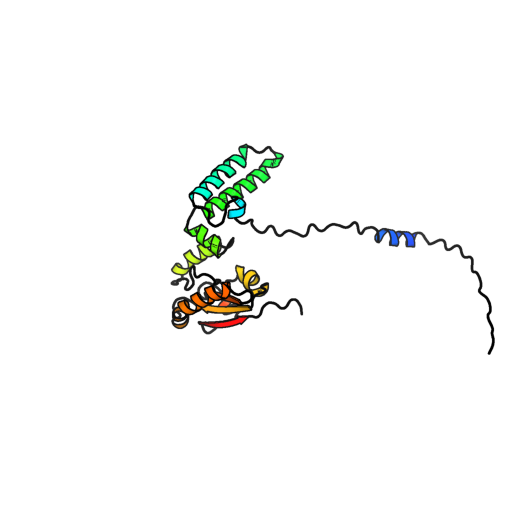00 93.88 209 GLY A CA 1
ATOM 1684 C C . GLY A 1 209 ? 16.171 -14.566 -12.837 1.00 93.88 209 GLY A C 1
ATOM 1685 O O . GLY A 1 209 ? 16.607 -14.631 -13.986 1.00 93.88 209 GLY A O 1
ATOM 1686 N N . ILE A 1 210 ? 15.917 -13.391 -12.261 1.00 94.81 210 ILE A N 1
ATOM 1687 C CA . ILE A 1 210 ? 16.067 -12.105 -12.942 1.00 94.81 210 ILE A CA 1
ATOM 1688 C C . ILE A 1 210 ? 17.524 -11.650 -12.908 1.00 94.81 210 ILE A C 1
ATOM 1690 O O . ILE A 1 210 ? 18.057 -11.275 -11.865 1.00 94.81 210 ILE A O 1
ATOM 1694 N N . HIS A 1 211 ? 18.146 -11.614 -14.086 1.00 90.75 211 HIS A N 1
ATOM 1695 C CA . HIS A 1 211 ? 19.518 -11.129 -14.273 1.00 90.75 211 HIS A CA 1
ATOM 1696 C C . HIS A 1 211 ? 19.594 -9.721 -14.884 1.00 90.75 211 HIS A C 1
ATOM 1698 O O . HIS A 1 211 ? 20.637 -9.070 -14.813 1.00 90.75 211 HIS A O 1
ATOM 1704 N N . HIS A 1 212 ? 18.495 -9.223 -15.461 1.00 92.19 212 HIS A N 1
ATOM 1705 C CA . HIS A 1 212 ? 18.430 -7.909 -16.100 1.00 92.19 212 HIS A CA 1
ATOM 1706 C C . HIS A 1 212 ? 17.228 -7.110 -15.592 1.00 92.19 212 HIS A C 1
ATOM 1708 O O . HIS A 1 212 ? 16.080 -7.532 -15.708 1.00 92.19 212 HIS A O 1
ATOM 1714 N N . LEU A 1 213 ? 17.495 -5.924 -15.046 1.00 94.56 213 LEU A N 1
ATOM 1715 C CA . LEU A 1 213 ? 16.464 -5.053 -14.486 1.00 94.56 213 LEU A CA 1
ATOM 1716 C C . LEU A 1 213 ? 15.733 -4.243 -15.565 1.00 94.56 213 LEU A C 1
ATOM 1718 O O . LEU A 1 213 ? 16.287 -3.899 -16.611 1.00 94.56 213 LEU A O 1
ATOM 1722 N N . GLY A 1 214 ? 14.482 -3.887 -15.280 1.00 88.69 214 GLY A N 1
ATOM 1723 C CA . GLY A 1 214 ? 13.599 -3.146 -16.182 1.00 88.69 214 GLY A CA 1
ATOM 1724 C C . GLY A 1 214 ? 12.894 -4.018 -17.221 1.00 88.69 214 GLY A C 1
ATOM 1725 O O . GLY A 1 214 ? 12.186 -3.478 -18.069 1.00 88.69 214 GLY A O 1
ATOM 1726 N N . GLN A 1 215 ? 13.069 -5.341 -17.152 1.00 88.94 215 GLN A N 1
ATOM 1727 C CA . GLN A 1 215 ? 12.283 -6.298 -17.924 1.00 88.94 215 GLN A CA 1
ATOM 1728 C C . GLN A 1 215 ? 10.832 -6.323 -17.435 1.00 88.94 215 GLN A C 1
ATOM 1730 O O . GLN A 1 215 ? 10.548 -6.030 -16.268 1.00 88.94 215 GLN A O 1
ATOM 1735 N N . VAL A 1 216 ? 9.924 -6.661 -18.347 1.00 92.31 216 VAL A N 1
ATOM 1736 C CA . VAL A 1 216 ? 8.489 -6.776 -18.088 1.00 92.31 216 VAL A CA 1
ATOM 1737 C C . VAL A 1 216 ? 8.058 -8.202 -18.378 1.00 92.31 216 VAL A C 1
ATOM 1739 O O . VAL A 1 216 ? 8.386 -8.752 -19.427 1.00 92.31 216 VAL A O 1
ATOM 1742 N N . PHE A 1 217 ? 7.300 -8.767 -17.454 1.00 93.12 217 PHE A N 1
ATOM 1743 C CA . PHE A 1 217 ? 6.703 -10.086 -17.537 1.00 93.12 217 PHE A CA 1
ATOM 1744 C C . PHE A 1 217 ? 5.188 -9.936 -17.519 1.00 93.12 217 PHE A C 1
ATOM 1746 O O . PHE A 1 217 ? 4.649 -9.057 -16.847 1.00 93.12 217 PHE A O 1
ATOM 1753 N N . LEU A 1 218 ? 4.508 -10.798 -18.265 1.00 93.25 218 LEU A N 1
ATOM 1754 C CA . LEU A 1 218 ? 3.063 -10.948 -18.194 1.00 93.25 218 LEU A CA 1
ATOM 1755 C C . LEU A 1 218 ? 2.780 -12.281 -17.520 1.00 93.25 218 LEU A C 1
ATOM 1757 O O . LEU A 1 218 ? 3.189 -13.325 -18.024 1.00 93.25 218 LEU A O 1
ATOM 1761 N N . LEU A 1 219 ? 2.106 -12.229 -16.381 1.00 91.06 219 LEU A N 1
ATOM 1762 C CA . LEU A 1 219 ? 1.639 -13.407 -15.672 1.00 91.06 219 LEU A CA 1
ATOM 1763 C C . LEU A 1 219 ? 0.128 -13.509 -15.893 1.00 91.06 219 LEU A C 1
ATOM 1765 O O . LEU A 1 219 ? -0.591 -12.581 -15.514 1.00 91.06 219 LEU A O 1
ATOM 1769 N N . PRO A 1 220 ? -0.361 -14.571 -16.552 1.00 89.50 220 PRO A N 1
ATOM 1770 C CA . PRO A 1 220 ? -1.793 -14.775 -16.723 1.00 89.50 220 PRO A CA 1
ATOM 1771 C C . PRO A 1 220 ? -2.468 -14.994 -15.359 1.00 89.50 220 PRO A C 1
ATOM 1773 O O . PRO A 1 220 ? -1.786 -15.357 -14.397 1.00 89.50 220 PRO A O 1
ATOM 1776 N N . PRO A 1 221 ? -3.792 -14.784 -15.265 1.00 87.94 221 PRO A N 1
ATOM 1777 C CA . PRO A 1 221 ? -4.531 -15.106 -14.054 1.00 87.94 221 PRO A CA 1
ATOM 1778 C C . PRO A 1 221 ? -4.444 -16.608 -13.780 1.00 87.94 221 PRO A C 1
ATOM 1780 O O . PRO A 1 221 ? -4.338 -17.411 -14.720 1.00 87.94 221 PRO A O 1
ATOM 1783 N N . GLU A 1 222 ? -4.514 -16.979 -12.503 1.00 73.38 222 GLU A N 1
ATOM 1784 C CA . GLU A 1 222 ? -4.609 -18.381 -12.102 1.00 73.38 222 GLU A CA 1
ATOM 1785 C C . GLU A 1 222 ? -5.808 -19.021 -12.820 1.00 73.38 222 GLU A C 1
ATOM 1787 O O . GLU A 1 222 ? -6.933 -18.521 -12.762 1.00 73.38 222 GLU A O 1
ATOM 1792 N N . GLN A 1 223 ? -5.556 -20.093 -13.573 1.00 57.91 223 GLN A N 1
ATOM 1793 C CA . GLN A 1 223 ? -6.627 -20.944 -14.077 1.00 57.91 223 GLN A CA 1
ATOM 1794 C C . GLN A 1 223 ? -7.018 -21.841 -12.907 1.00 57.91 223 GLN A C 1
ATOM 1796 O O . GLN A 1 223 ? -6.183 -22.619 -12.446 1.00 57.91 223 GLN A O 1
ATOM 1801 N N . GLU A 1 224 ? -8.242 -21.724 -12.396 1.00 50.03 224 GLU A N 1
ATOM 1802 C CA . GLU A 1 224 ? -8.730 -22.673 -11.397 1.00 50.03 224 GLU A CA 1
ATOM 1803 C C . GLU A 1 224 ? -8.646 -24.103 -11.964 1.00 50.03 224 GLU A C 1
ATOM 1805 O O . GLU A 1 224 ? -9.432 -24.481 -12.830 1.00 50.03 224 GLU A O 1
ATOM 1810 N N . GLY A 1 225 ? -7.692 -24.897 -11.469 1.00 43.56 225 GLY A N 1
ATOM 1811 C CA . GLY A 1 225 ? -7.663 -26.354 -11.621 1.00 43.56 225 GLY A CA 1
ATOM 1812 C C . GLY A 1 225 ? -7.018 -26.907 -12.899 1.00 43.56 225 GLY A C 1
ATOM 1813 O O . GLY A 1 225 ? -7.571 -26.828 -13.995 1.00 43.56 225 GLY A O 1
ATOM 1814 N N . GLY A 1 226 ? -5.888 -27.594 -12.708 1.00 32.72 226 GLY A N 1
ATOM 1815 C CA . GLY A 1 226 ? -5.450 -28.734 -13.516 1.00 32.72 226 GLY A CA 1
ATOM 1816 C C . GLY A 1 226 ? -5.297 -29.949 -12.614 1.00 32.72 226 GLY A C 1
ATOM 1817 O O . GLY A 1 226 ? -4.661 -29.780 -11.550 1.00 32.72 226 GLY A O 1
#

InterPro domains:
  IPR001623 DnaJ domain [PF00226] (46-110)
  IPR001623 DnaJ domain [PR00625] (48-66)
  IPR001623 DnaJ domain [PR00625] (66-81)
  IPR001623 DnaJ domain [PR00625] (85-105)
  IPR001623 DnaJ domain [PR00625] (105-124)
  IPR001623 DnaJ domain [PS50076] (46-113)
  IPR001623 DnaJ domain [SM00271] (45-105)
  IPR001623 DnaJ domain [cd06257] (46-101)
  IPR036249 Thioredoxin-like superfamily [SSF52833] (137-218)
  IPR036869 Chaperone J-domain superfamily [G3DSA:1.10.287.110] (29-125)
  IPR036869 Chaperone J-domain superfamily [SSF46565] (45-124)

Solvent-accessible surface area (backbone atoms only — not comparable to full-atom values): 13528 Å² total; per-residue (Å²): 137,83,89,83,88,84,84,86,82,89,80,92,68,92,75,77,76,57,75,73,65,59,60,61,58,62,66,72,72,66,73,70,80,73,75,73,76,69,79,73,72,85,67,80,75,54,47,42,64,68,52,72,49,60,92,84,54,48,63,67,51,53,52,51,35,39,57,53,50,50,67,75,34,36,45,92,78,42,52,88,93,39,30,66,60,29,42,55,51,36,49,53,43,50,53,30,42,65,36,57,65,38,74,68,50,30,53,37,30,75,75,50,45,92,52,23,67,58,52,52,51,49,65,62,47,37,54,80,72,78,36,57,72,86,60,70,91,36,57,45,45,40,81,50,41,84,92,47,38,55,74,61,55,61,75,19,83,36,29,34,39,38,32,41,31,42,65,92,38,69,66,32,62,70,40,41,67,58,50,39,54,47,8,48,54,26,66,79,46,93,48,44,40,34,36,35,32,46,53,84,81,31,66,58,39,64,75,71,68,59,88,64,75,52,47,77,45,80,43,73,39,59,72,89,80,132

Sequence (226 aa):
MMMKGTNLPIFRGHFLVPLWVVVVITSLLCCTAHKSKDGAEDKPEDYYATLGIARYASSADVKKAYRKLSLENHPDKAGPDEAFAAAKKFHRISEAYEVLSKIHTRRLYDLYGHDFLHMEGYFEELPKRGGRELYRYKRGVFLLYERNLDGLLAKSPYTWILTFAQPGCGNCERNVPIYSQLGEKTMETENIRLAVVNCLMSNLCHYFGIHHLGQVFLLPPEQEGG

Mean predicted aligned error: 12.3 Å

Organism: NCBI:txid1074872

Foldseek 3Di:
DDDDDDDDDDDDDPPPPDPVVVVVVVVVVPPPPPPPPPPPPPDPDFLCVLLVHDLPDDLVSLVVSLVVLCVVLPLVVDDPVCSVVSVVSNVSSVVSSVQCNDPQSSLLCVQPNPCSVVVVVLQVCQVVLVFHDLCVSQALEAEDADVCCCVDAVQDQAWEWEFEAEGPPPLRNVCSVVVSVVSVVQVVDDHYGYYYYHVSRHCVCVVVVPPDGPDIDIDHHDDPDD